Protein AF-A0A7S9QCM0-F1 (afdb_monomer)

Radius of gyration: 24.2 Å; Cα contacts (8 Å, |Δi|>4): 327; chains: 1; bounding box: 58×45×95 Å

Nearest PDB structures (foldseek):
  7p9i-assembly2_B  TM=3.674E-01  e=4.383E-01  Escherichia coli K-12
  6qdx-assembly4_D  TM=4.213E-01  e=5.949E-01  Escherichia coli
  4blw-assembly2_B  TM=3.576E-01  e=7.597E-01  Escherichia coli K-12
  3bf4-assembly1_B  TM=3.329E-01  e=3.098E+00  Cupriavidus pinatubonensis JMP134
  2n76-assembly1_A  TM=2.958E-01  e=9.308E+00  synthetic construct

Sequence (178 aa):
MRILNGLLLSLGLLAGCDAFPPLALAPREGAVSLAGTSVLLPPENSALAFAEPMQHLLERNLRLRSVEATGSGEHAAMIALCANLPGAPDIVILTRSPALEEINRCERAGQAISADLIAFYAGGLRGAPAFSQLWIAFDPQALAANPAADRAVQALRYDFGTLIEGTEYQPYFTARRG

Foldseek 3Di:
DDDDDDDDDDDDDDDDDPPPPPPPPDAPALEFEEEAFQWFDAFADDPDGDTHTLQVVLCVPLVGPHYHYDYDHLLVLLVLQLQPDVPRGQKYKFQDPDDPVSLVSSVVSVFWKWKKWLFWDCDDTDRHDHGTTIMMIHGPVVCVSHVNSVVSVVCSRPVVSVRDPPGDIDGDDISDDD

pLDDT: mean 72.3, std 17.88, range [35.97, 93.44]

Structure (mmCIF, N/CA/C/O backbone):
data_AF-A0A7S9QCM0-F1
#
_entry.id   AF-A0A7S9QCM0-F1
#
loop_
_atom_site.group_PDB
_atom_site.id
_atom_site.type_symbol
_atom_site.label_atom_id
_atom_site.label_alt_id
_atom_site.label_comp_id
_atom_site.label_asym_id
_atom_site.label_entity_id
_atom_site.label_seq_id
_atom_site.pdbx_PDB_ins_code
_atom_site.Cartn_x
_atom_site.Cartn_y
_atom_site.Cartn_z
_atom_site.occupancy
_atom_site.B_iso_or_equiv
_atom_site.auth_seq_id
_atom_site.auth_comp_id
_atom_site.auth_asym_id
_atom_site.auth_atom_id
_atom_site.pdbx_PDB_model_num
ATOM 1 N N . MET A 1 1 ? -42.592 26.418 69.779 1.00 38.84 1 MET A N 1
ATOM 2 C CA . MET A 1 1 ? -41.792 27.608 69.414 1.00 38.84 1 MET A CA 1
ATOM 3 C C . MET A 1 1 ? -40.689 27.154 68.471 1.00 38.84 1 MET A C 1
ATOM 5 O O . MET A 1 1 ? -39.952 26.247 68.828 1.00 38.84 1 MET A O 1
ATOM 9 N N . ARG A 1 2 ? -40.673 27.668 67.235 1.00 35.97 2 ARG A N 1
ATOM 10 C CA . ARG A 1 2 ? -39.741 27.274 66.166 1.00 35.97 2 ARG A CA 1
ATOM 11 C C . ARG A 1 2 ? -38.492 28.158 66.237 1.00 35.97 2 ARG A C 1
ATOM 13 O O . ARG A 1 2 ? -38.630 29.376 66.271 1.00 35.97 2 ARG A O 1
ATOM 20 N N . ILE A 1 3 ? -37.314 27.542 66.278 1.00 48.62 3 ILE A N 1
ATOM 21 C CA . ILE A 1 3 ? -36.012 28.218 66.245 1.00 48.62 3 ILE A CA 1
ATOM 22 C C . ILE A 1 3 ? -35.678 28.549 64.783 1.00 48.62 3 ILE A C 1
ATOM 24 O O . ILE A 1 3 ? -35.684 27.667 63.927 1.00 48.62 3 ILE A O 1
ATOM 28 N N . LEU A 1 4 ? -35.423 29.833 64.520 1.00 41.69 4 LEU A N 1
ATOM 29 C CA . LEU A 1 4 ? -34.764 30.350 63.321 1.00 41.69 4 LEU A CA 1
ATOM 30 C C . LEU A 1 4 ? -33.258 30.073 63.436 1.00 41.69 4 LEU A C 1
ATOM 32 O O . LEU A 1 4 ? -32.691 30.360 64.485 1.00 41.69 4 LEU A O 1
ATOM 36 N N . ASN A 1 5 ? -32.622 29.582 62.370 1.00 42.12 5 ASN A N 1
ATOM 37 C CA . ASN A 1 5 ? -31.240 29.910 61.994 1.00 42.12 5 ASN A CA 1
ATOM 38 C C . ASN A 1 5 ? -30.928 29.262 60.641 1.00 42.12 5 ASN A C 1
ATOM 40 O O . ASN A 1 5 ? -30.686 28.062 60.552 1.00 42.12 5 ASN A O 1
ATOM 44 N N . GLY A 1 6 ? -30.956 30.063 59.580 1.00 38.97 6 GLY A N 1
ATOM 45 C CA . GLY A 1 6 ? -30.512 29.670 58.249 1.00 38.97 6 GLY A CA 1
ATOM 46 C C . GLY A 1 6 ? -29.701 30.809 57.657 1.00 38.97 6 GLY A C 1
ATOM 47 O O . GLY A 1 6 ? -30.274 31.774 57.159 1.00 38.97 6 GLY A O 1
ATOM 48 N N . LEU A 1 7 ? -28.376 30.711 57.755 1.00 44.59 7 LEU A N 1
ATOM 49 C CA . LEU A 1 7 ? -27.440 31.614 57.100 1.00 44.59 7 LEU A CA 1
ATOM 50 C C . LEU A 1 7 ? -26.208 30.823 56.620 1.00 44.59 7 LEU A C 1
ATOM 52 O O . LEU A 1 7 ? -25.617 30.077 57.395 1.00 44.59 7 LEU A O 1
ATOM 56 N N . LEU A 1 8 ? -25.836 31.102 55.365 1.00 48.00 8 LEU A N 1
ATOM 57 C CA . LEU A 1 8 ? -24.535 30.936 54.690 1.00 48.00 8 LEU A CA 1
ATOM 58 C C . LEU A 1 8 ? -24.157 29.592 54.024 1.00 48.00 8 LEU A C 1
ATOM 60 O O . LEU A 1 8 ? -23.680 28.655 54.648 1.00 48.00 8 LEU A O 1
ATOM 64 N N . LEU A 1 9 ? -24.263 29.643 52.687 1.00 49.22 9 LEU A N 1
ATOM 65 C CA . LEU A 1 9 ? -23.205 29.444 51.678 1.00 49.22 9 LEU A CA 1
ATOM 66 C C . LEU A 1 9 ? -22.366 28.151 51.670 1.00 49.22 9 LEU A C 1
ATOM 68 O O . LEU A 1 9 ? -21.484 27.953 52.499 1.00 49.22 9 LEU A O 1
ATOM 72 N N . SER A 1 10 ? -22.430 27.441 50.537 1.00 52.50 10 SER A N 1
ATOM 73 C CA . SER A 1 10 ? -21.235 27.172 49.711 1.00 52.50 10 SER A CA 1
ATOM 74 C C . SER A 1 10 ? -21.624 26.857 48.259 1.00 52.50 10 SER A C 1
ATOM 76 O O . SER A 1 10 ? -22.448 25.984 48.001 1.00 52.50 10 SER A O 1
ATOM 78 N N . LEU A 1 11 ? -21.012 27.583 47.316 1.00 49.75 11 LEU A N 1
ATOM 79 C CA . LEU A 1 11 ? -20.885 27.205 45.907 1.00 49.75 11 LEU A CA 1
ATOM 80 C C . LEU A 1 11 ? -20.081 25.901 45.789 1.00 49.75 11 LEU A C 1
ATOM 82 O O . LEU A 1 11 ? -19.052 25.757 46.445 1.00 49.75 11 LEU A O 1
ATOM 86 N N . GLY A 1 12 ? -20.479 25.032 44.863 1.00 42.84 12 GLY A N 1
ATOM 87 C CA . GLY A 1 12 ? -19.673 23.904 44.405 1.00 42.84 12 GLY A CA 1
ATOM 88 C C . GLY A 1 12 ? -20.092 23.477 43.003 1.00 42.84 12 GLY A C 1
ATOM 89 O O . GLY A 1 12 ? -21.033 22.707 42.845 1.00 42.84 12 GLY A O 1
ATOM 90 N N . LEU A 1 13 ? -19.402 24.012 41.992 1.00 47.62 13 LEU A N 1
ATOM 91 C CA . LEU A 1 13 ? -19.375 23.478 40.631 1.00 47.62 13 LEU A CA 1
ATOM 92 C C . LEU A 1 13 ? -18.944 22.009 40.673 1.00 47.62 13 LEU A C 1
ATOM 94 O O . LEU A 1 13 ? -17.855 21.744 41.169 1.00 47.62 13 LEU A O 1
ATOM 98 N N . LEU A 1 14 ? -19.685 21.108 40.030 1.00 49.00 14 LEU A N 1
ATOM 99 C CA . LEU A 1 14 ? -19.073 19.986 39.320 1.00 49.00 14 LEU A CA 1
ATOM 100 C C . LEU A 1 14 ? -19.852 19.707 38.036 1.00 49.00 14 LEU A C 1
ATOM 102 O O . LEU A 1 14 ? -21.021 19.330 38.048 1.00 49.00 14 LEU A O 1
ATOM 106 N N . ALA A 1 15 ? -19.141 19.951 36.939 1.00 46.88 15 ALA A N 1
ATOM 107 C CA . ALA A 1 15 ? -19.433 19.557 35.578 1.00 46.88 15 ALA A CA 1
ATOM 108 C 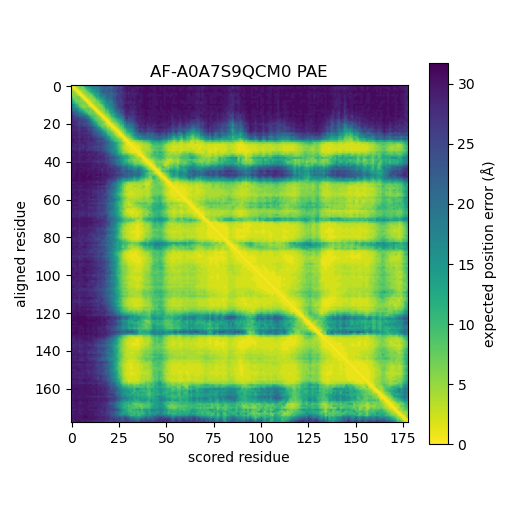C . ALA A 1 15 ? -20.028 18.142 35.505 1.00 46.88 15 ALA A C 1
ATOM 110 O O . ALA A 1 15 ? -19.347 17.150 35.764 1.00 46.88 15 ALA A O 1
ATOM 111 N N . GLY A 1 16 ? -21.300 18.057 35.119 1.00 37.69 16 GLY A N 1
ATOM 112 C CA . GLY A 1 16 ? -21.847 16.830 34.562 1.00 37.69 16 GLY A CA 1
ATOM 113 C C . GLY A 1 16 ? -21.236 16.653 33.180 1.00 37.69 16 GLY A C 1
ATOM 114 O O . GLY A 1 16 ? -21.367 17.540 32.342 1.00 37.69 16 GLY A O 1
ATOM 115 N N . CYS A 1 17 ? -20.505 15.557 32.995 1.00 41.09 17 CYS A N 1
ATOM 116 C CA . CYS A 1 17 ? -19.852 15.184 31.750 1.00 41.09 17 CYS A CA 1
ATOM 117 C C . CYS A 1 17 ? -20.827 15.306 30.577 1.00 41.09 17 CYS A C 1
ATOM 119 O O . CYS A 1 17 ? -21.797 14.550 30.508 1.00 41.09 17 CYS A O 1
ATOM 121 N N . ASP A 1 18 ? -20.525 16.198 29.634 1.00 37.06 18 ASP A N 1
ATOM 122 C CA . ASP A 1 18 ? -20.956 16.011 28.258 1.00 37.06 18 ASP A CA 1
ATOM 123 C C . ASP A 1 18 ? -20.406 14.654 27.821 1.00 37.06 18 ASP A C 1
ATOM 125 O O . ASP A 1 18 ? -19.209 14.482 27.574 1.00 37.06 18 ASP A O 1
ATOM 129 N N . ALA A 1 19 ? -21.287 13.657 27.800 1.00 41.53 19 ALA A N 1
ATOM 130 C CA . ALA A 1 19 ? -21.064 12.419 27.089 1.00 41.53 19 ALA A CA 1
ATOM 131 C C . ALA A 1 19 ? -20.976 12.786 25.607 1.00 41.53 19 ALA A C 1
ATOM 133 O O . ALA A 1 19 ? -21.966 12.737 24.881 1.00 41.53 19 ALA A O 1
ATOM 134 N N . PHE A 1 20 ? -19.788 13.211 25.173 1.00 42.03 20 PHE A N 1
ATOM 135 C CA . PHE A 1 20 ? -19.440 13.236 23.766 1.00 42.03 20 PHE A CA 1
ATOM 136 C C . PHE A 1 20 ? -19.674 11.812 23.254 1.00 42.03 20 PHE A C 1
ATOM 138 O O . PHE A 1 20 ? -18.994 10.890 23.721 1.00 42.03 20 PHE A O 1
ATOM 145 N N . PRO A 1 21 ? -20.639 11.583 22.346 1.00 43.50 21 PRO A N 1
ATOM 146 C CA . PRO A 1 21 ? -20.693 10.303 21.672 1.00 43.50 21 PRO A CA 1
ATOM 147 C C . PRO A 1 21 ? -19.343 10.121 20.968 1.00 43.50 21 PRO A C 1
ATOM 149 O O . PRO A 1 21 ? -18.791 11.106 20.456 1.00 43.50 21 PRO A O 1
ATOM 152 N N . PRO A 1 22 ? -18.775 8.903 20.932 1.00 40.41 22 PRO A N 1
ATOM 153 C CA . PRO A 1 22 ? -17.664 8.663 20.033 1.00 40.41 22 PRO A CA 1
ATOM 154 C C . PRO A 1 22 ? -18.142 9.090 18.646 1.00 40.41 22 PRO A C 1
ATOM 156 O O . PRO A 1 22 ? -19.212 8.667 18.201 1.00 40.41 22 PRO A O 1
ATOM 159 N N . LEU A 1 23 ? -17.389 9.982 18.002 1.00 38.19 23 LEU A N 1
ATOM 160 C CA . LEU A 1 23 ? -17.522 10.261 16.579 1.00 38.19 23 LEU A CA 1
ATOM 161 C C . LEU A 1 23 ? -17.295 8.929 15.863 1.00 38.19 23 LEU A C 1
ATOM 163 O O . LEU A 1 23 ? -16.171 8.578 15.515 1.00 38.19 23 LEU A O 1
ATOM 167 N N . ALA A 1 24 ? -18.362 8.149 15.707 1.00 39.84 24 ALA A N 1
ATOM 168 C CA . ALA A 1 24 ? -18.401 7.043 14.783 1.00 39.84 24 ALA A CA 1
ATOM 169 C C . ALA A 1 24 ? -18.222 7.693 13.415 1.00 39.84 24 ALA A C 1
ATOM 171 O O . ALA A 1 24 ? -19.129 8.355 12.908 1.00 39.84 24 ALA A O 1
ATOM 172 N N . LEU A 1 25 ? -16.997 7.607 12.894 1.00 51.72 25 LEU A N 1
ATOM 173 C CA . LEU A 1 25 ? -16.661 8.010 11.539 1.00 51.72 25 LEU A CA 1
ATOM 174 C C . LEU A 1 25 ? -17.725 7.410 10.625 1.00 51.72 25 LEU A C 1
ATOM 176 O O . LEU A 1 25 ? -17.856 6.189 10.541 1.00 51.72 25 LEU A O 1
ATOM 180 N N . ALA A 1 26 ? -18.523 8.277 10.000 1.00 45.41 26 ALA A N 1
ATOM 181 C CA . ALA A 1 26 ? -19.456 7.836 8.982 1.00 45.41 26 ALA A CA 1
ATOM 182 C C . ALA A 1 26 ? -18.650 7.038 7.946 1.00 45.41 26 ALA A C 1
ATOM 184 O O . ALA A 1 26 ? -17.570 7.502 7.553 1.00 45.41 26 ALA A O 1
ATOM 185 N N . PRO A 1 27 ? -19.117 5.847 7.535 1.00 51.03 27 PRO A N 1
ATOM 186 C CA . PRO A 1 27 ? -18.419 5.062 6.533 1.00 51.03 27 PRO A CA 1
ATOM 187 C C . PRO A 1 27 ? -18.141 5.951 5.319 1.00 51.03 27 PRO A C 1
ATOM 189 O O . PRO A 1 27 ? -19.040 6.613 4.792 1.00 51.03 27 PRO A O 1
ATOM 192 N N . ARG A 1 28 ? -16.868 6.022 4.912 1.00 60.62 28 ARG A N 1
ATOM 193 C CA . ARG A 1 28 ? -16.413 6.737 3.713 1.00 60.62 28 ARG A CA 1
ATOM 194 C C . ARG A 1 28 ? -16.882 5.960 2.483 1.00 60.62 28 ARG A C 1
ATOM 196 O O . ARG A 1 28 ? -16.098 5.318 1.795 1.00 60.62 28 ARG A O 1
ATOM 203 N N . GLU A 1 29 ? -18.190 5.953 2.240 1.00 64.56 29 GLU A N 1
ATOM 204 C CA . GLU A 1 29 ? -18.782 5.134 1.190 1.00 64.56 29 GLU A CA 1
ATOM 205 C C . GLU A 1 29 ? -18.216 5.519 -0.180 1.00 64.56 29 GLU A C 1
ATOM 207 O O . GLU A 1 29 ? -18.394 6.636 -0.674 1.00 64.56 29 GLU A O 1
ATOM 212 N N . GLY A 1 30 ? -17.512 4.563 -0.789 1.00 72.56 30 GLY A N 1
ATOM 213 C CA . GLY A 1 30 ? -16.958 4.699 -2.130 1.00 72.56 30 GLY A CA 1
ATOM 214 C C . GLY A 1 30 ? -15.691 5.549 -2.231 1.00 72.56 30 GLY A C 1
ATOM 215 O O . GLY A 1 30 ? -15.284 5.820 -3.357 1.00 72.56 30 GLY A O 1
ATOM 216 N N . ALA A 1 31 ? -15.074 5.963 -1.121 1.00 86.38 31 ALA A N 1
ATOM 217 C CA . ALA A 1 31 ? -13.824 6.719 -1.136 1.00 86.38 31 ALA A CA 1
ATOM 218 C C . ALA A 1 31 ? -12.651 5.882 -0.609 1.00 86.38 31 ALA A C 1
ATOM 220 O O . ALA A 1 31 ? -12.788 5.153 0.375 1.00 86.38 31 ALA A O 1
ATOM 221 N N . VAL A 1 32 ? -11.497 6.013 -1.263 1.00 89.88 32 VAL A N 1
ATOM 222 C CA . VAL A 1 32 ? -10.244 5.359 -0.864 1.00 89.88 32 VAL A CA 1
ATOM 223 C C . VAL A 1 32 ? -9.154 6.411 -0.774 1.00 89.88 32 VAL A C 1
ATOM 225 O O . VAL A 1 32 ? -8.988 7.213 -1.686 1.00 89.88 32 VAL A O 1
ATOM 228 N N . SER A 1 33 ? -8.405 6.415 0.316 1.00 91.56 33 SER A N 1
ATOM 229 C CA . SER A 1 33 ? -7.242 7.273 0.500 1.00 91.56 33 SER A CA 1
ATOM 230 C C . SER A 1 33 ? -5.953 6.471 0.337 1.00 91.56 33 SER A C 1
ATOM 232 O O . SER A 1 33 ? -5.776 5.404 0.923 1.0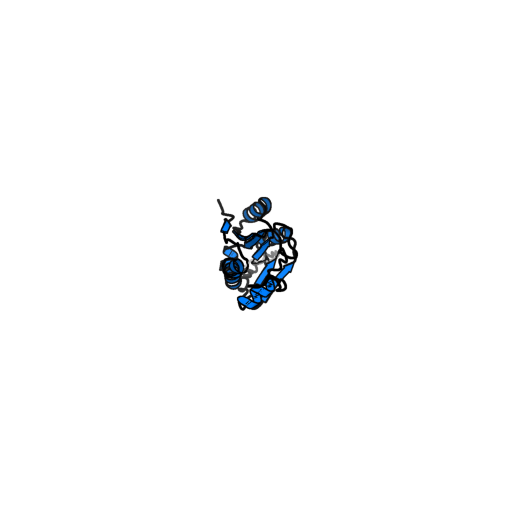0 91.56 33 SER A O 1
ATOM 234 N N . LEU A 1 34 ? -5.056 6.993 -0.492 1.00 90.56 34 LEU A N 1
ATOM 235 C CA . LEU A 1 34 ? -3.746 6.437 -0.790 1.00 90.56 34 LEU A CA 1
ATOM 236 C C . LEU A 1 34 ? -2.666 7.377 -0.264 1.00 90.56 34 LEU A C 1
ATOM 238 O O . LEU A 1 34 ? -2.783 8.600 -0.368 1.00 90.56 34 LEU A O 1
ATOM 242 N N . ALA A 1 35 ? -1.576 6.816 0.239 1.00 91.69 35 ALA A N 1
ATOM 243 C CA . ALA A 1 35 ? -0.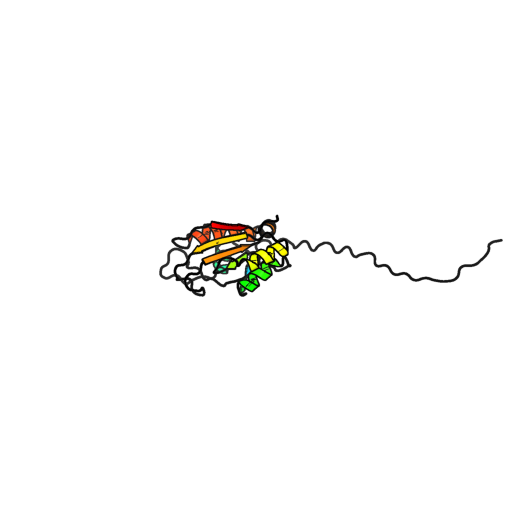378 7.576 0.574 1.00 91.69 35 ALA A CA 1
ATOM 244 C C . ALA A 1 35 ? 0.892 6.837 0.149 1.00 91.69 35 ALA A C 1
ATOM 246 O O . ALA A 1 35 ? 0.860 5.652 -0.182 1.00 91.69 35 ALA A O 1
ATOM 247 N N . GLY A 1 36 ? 2.023 7.537 0.195 1.00 87.94 36 GLY A N 1
ATOM 248 C CA . GLY A 1 36 ? 3.324 6.977 -0.142 1.00 87.94 36 GLY A CA 1
ATOM 249 C C . GLY A 1 36 ? 3.764 7.370 -1.544 1.00 87.94 36 GLY A C 1
ATOM 250 O O . GLY A 1 36 ? 3.603 8.515 -1.975 1.00 87.94 36 GLY A O 1
ATOM 251 N N . THR A 1 37 ? 4.365 6.417 -2.247 1.00 81.81 37 THR A N 1
ATOM 252 C CA . THR A 1 37 ? 4.977 6.685 -3.549 1.00 81.81 37 THR A CA 1
ATOM 253 C C . THR A 1 37 ? 3.940 6.902 -4.658 1.00 81.81 37 THR A C 1
ATOM 255 O O . THR A 1 37 ? 2.935 6.195 -4.754 1.00 81.81 37 THR A O 1
ATOM 258 N N . SER A 1 38 ? 4.214 7.855 -5.552 1.00 72.88 38 SER A N 1
ATOM 259 C CA . SER A 1 38 ? 3.432 8.079 -6.774 1.00 72.88 38 SER A CA 1
ATOM 260 C C . SER A 1 38 ? 3.956 7.192 -7.904 1.00 72.88 38 SER A C 1
ATOM 262 O O . SER A 1 38 ? 4.565 7.677 -8.858 1.00 72.88 38 SER A O 1
ATOM 264 N N . VAL A 1 39 ? 3.762 5.877 -7.783 1.00 66.25 39 VAL A N 1
ATOM 265 C CA . VAL A 1 39 ? 4.169 4.925 -8.828 1.00 66.25 39 VAL A CA 1
ATOM 266 C C . VAL A 1 39 ? 3.232 5.034 -10.031 1.00 66.25 39 VAL A C 1
ATOM 268 O O . VAL A 1 39 ? 2.006 4.981 -9.895 1.00 66.25 39 VAL A O 1
ATOM 271 N N . LEU A 1 40 ? 3.831 5.182 -11.214 1.00 67.50 40 LEU A N 1
ATOM 272 C CA . LEU A 1 40 ? 3.137 5.120 -12.495 1.00 67.50 40 LEU A CA 1
ATOM 273 C C . LEU A 1 40 ? 3.232 3.696 -13.044 1.00 67.50 40 LEU A C 1
ATOM 275 O O . LEU A 1 40 ? 4.340 3.201 -13.252 1.00 67.50 40 LEU A O 1
ATOM 279 N N . LEU A 1 41 ? 2.094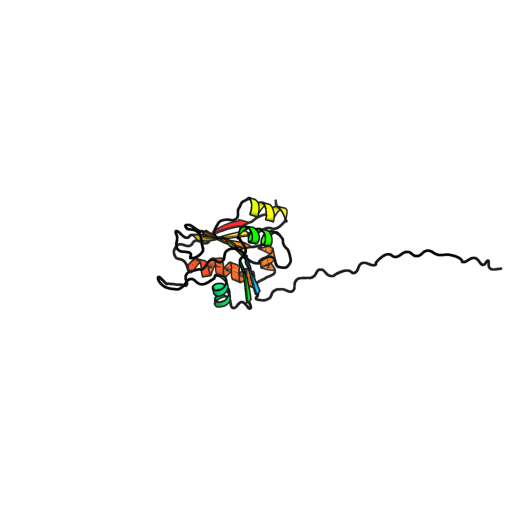 3.058 -13.306 1.00 67.94 41 LEU A N 1
ATOM 280 C CA . LEU A 1 41 ? 2.044 1.717 -13.881 1.00 67.94 41 LEU A CA 1
ATOM 281 C C . LEU A 1 41 ? 1.827 1.765 -15.397 1.00 67.94 41 LEU A C 1
ATOM 283 O O . LEU A 1 41 ? 1.074 2.619 -15.877 1.00 67.94 41 LEU A O 1
ATOM 287 N N . PRO A 1 42 ? 2.457 0.864 -16.169 1.00 59.91 42 PRO A N 1
ATOM 288 C CA . PRO A 1 42 ? 2.124 0.703 -17.576 1.00 59.91 42 PRO A CA 1
ATOM 289 C C . PRO A 1 42 ? 0.688 0.154 -17.719 1.00 59.91 42 PRO A C 1
ATOM 291 O O . PRO A 1 42 ? 0.315 -0.764 -16.988 1.00 59.91 42 PRO A O 1
ATOM 294 N N . PRO A 1 43 ? -0.132 0.694 -18.637 1.00 60.16 43 PRO A N 1
ATOM 295 C CA . PRO A 1 43 ? -1.410 0.084 -19.015 1.00 60.16 43 PRO A CA 1
ATOM 296 C C . PRO A 1 43 ? -1.222 -1.298 -19.661 1.00 60.16 43 PRO A C 1
ATOM 298 O O . PRO A 1 43 ? -0.146 -1.583 -20.192 1.00 60.16 43 PRO A O 1
ATOM 301 N N . GLU A 1 44 ? -2.284 -2.119 -19.687 1.00 53.56 44 GLU A N 1
ATOM 302 C CA . GLU A 1 44 ? -2.281 -3.437 -20.351 1.00 53.56 44 GLU A CA 1
ATOM 303 C C . GLU A 1 44 ? -1.685 -3.385 -21.761 1.00 53.56 44 GLU A C 1
ATOM 305 O O . GLU A 1 44 ? -2.017 -2.508 -22.563 1.00 53.56 44 GLU A O 1
ATOM 310 N N . ASN A 1 45 ? -0.867 -4.394 -22.083 1.00 47.53 45 ASN A N 1
ATOM 311 C CA . ASN A 1 45 ? -0.429 -4.722 -23.441 1.00 47.53 45 ASN A CA 1
ATOM 312 C C . ASN A 1 45 ? 0.230 -3.578 -24.214 1.00 47.53 45 ASN A C 1
ATOM 314 O O . ASN A 1 45 ? -0.101 -3.348 -25.382 1.00 47.53 45 ASN A O 1
ATOM 318 N N . SER A 1 46 ? 1.189 -2.863 -23.623 1.00 45.03 46 SER A N 1
ATOM 319 C CA . SER A 1 46 ? 1.851 -1.828 -24.404 1.00 45.03 46 SER A CA 1
ATOM 320 C C . SER A 1 46 ? 3.342 -1.659 -24.180 1.00 45.03 46 SER A C 1
ATOM 322 O O . SER A 1 46 ? 3.804 -1.201 -23.142 1.00 45.03 46 SER A O 1
ATOM 324 N N . ALA A 1 47 ? 4.080 -1.880 -25.267 1.00 44.91 47 ALA A N 1
ATOM 325 C CA . ALA A 1 47 ? 5.440 -1.393 -25.447 1.00 44.91 47 ALA A CA 1
ATOM 326 C C . ALA A 1 47 ? 5.514 0.147 -25.587 1.00 44.91 47 ALA A C 1
ATOM 328 O O . ALA A 1 47 ? 6.612 0.686 -25.699 1.00 44.91 47 ALA A O 1
ATOM 329 N N . LEU A 1 48 ? 4.371 0.855 -25.635 1.00 42.19 48 LEU A N 1
ATOM 330 C CA . LEU A 1 48 ? 4.283 2.284 -25.968 1.00 42.19 48 LEU A CA 1
ATOM 331 C C . LEU A 1 48 ? 3.215 3.078 -25.175 1.00 42.19 48 LEU A C 1
ATOM 333 O O . LEU A 1 48 ? 3.049 4.269 -25.438 1.00 42.19 48 LEU A O 1
ATOM 337 N N . ALA A 1 49 ? 2.477 2.482 -24.231 1.00 50.53 49 ALA A N 1
ATOM 338 C CA . ALA A 1 49 ? 1.432 3.195 -23.500 1.00 50.53 49 ALA A CA 1
ATOM 339 C C . ALA A 1 49 ? 2.047 4.001 -22.361 1.00 50.53 49 ALA A C 1
ATOM 341 O O . ALA A 1 49 ? 2.898 3.534 -21.604 1.00 50.53 49 ALA A O 1
ATOM 342 N N . PHE A 1 50 ? 1.623 5.255 -22.272 1.00 57.12 50 PHE A N 1
ATOM 343 C CA . PHE A 1 50 ? 2.073 6.174 -21.243 1.00 57.12 50 PHE A CA 1
ATOM 344 C C . PHE A 1 50 ? 1.697 5.634 -19.859 1.00 57.12 50 PHE A C 1
ATOM 346 O O . PHE A 1 50 ? 0.570 5.198 -19.648 1.00 57.12 50 PHE A O 1
ATOM 353 N N . ALA A 1 51 ? 2.649 5.668 -18.927 1.00 69.06 51 ALA A N 1
ATOM 354 C CA . ALA A 1 51 ? 2.435 5.191 -17.569 1.00 69.06 51 ALA A CA 1
ATOM 355 C C . ALA A 1 51 ? 1.357 6.034 -16.860 1.00 69.06 51 ALA A C 1
ATOM 357 O O . ALA A 1 51 ? 1.417 7.267 -16.881 1.00 69.06 51 ALA A O 1
ATOM 358 N N . GLU A 1 52 ? 0.386 5.371 -16.237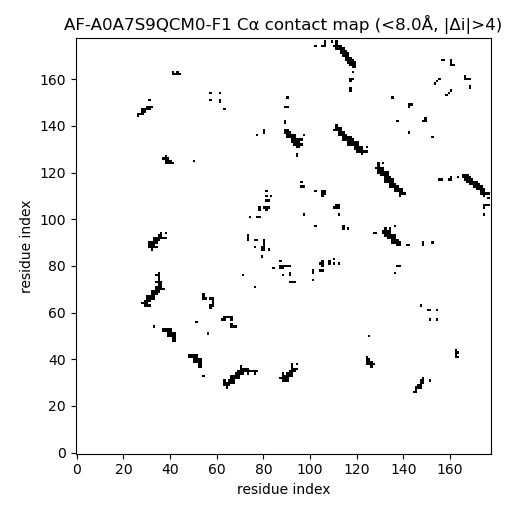 1.00 72.81 52 GLU A N 1
ATOM 359 C CA . GLU A 1 52 ? -0.732 6.003 -15.536 1.00 72.81 52 GLU A CA 1
ATOM 360 C C . GLU A 1 52 ? -0.518 5.962 -14.014 1.00 72.81 52 GLU A C 1
ATOM 362 O O . GLU A 1 52 ? -0.042 4.954 -13.486 1.00 72.81 52 GLU A O 1
ATOM 367 N N . PRO A 1 53 ? -0.877 7.026 -13.270 1.00 76.88 53 PRO A N 1
ATOM 368 C CA . PRO A 1 53 ? -0.860 6.987 -11.812 1.00 76.88 53 PRO A CA 1
ATOM 369 C C . PRO A 1 53 ? -1.797 5.911 -11.265 1.00 76.88 53 PRO A C 1
ATOM 371 O O . PRO A 1 53 ? -2.938 5.792 -11.717 1.00 76.88 53 PRO A O 1
ATOM 374 N N . MET A 1 54 ? -1.356 5.201 -10.223 1.00 78.88 54 MET A N 1
ATOM 375 C CA . MET A 1 54 ? -2.162 4.179 -9.541 1.00 78.88 54 MET A CA 1
ATOM 376 C C . MET A 1 54 ? -3.565 4.672 -9.151 1.00 78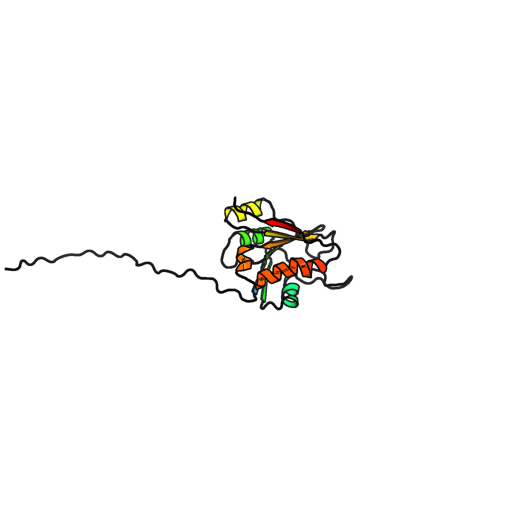.88 54 MET A C 1
ATOM 378 O O . MET A 1 54 ? -4.547 3.945 -9.287 1.00 78.88 54 MET A O 1
ATOM 382 N N . GLN A 1 55 ? -3.670 5.925 -8.702 1.00 81.25 55 GLN A N 1
ATOM 383 C CA . GLN A 1 55 ? -4.946 6.559 -8.371 1.00 81.25 55 GLN A CA 1
ATOM 384 C C . GLN A 1 55 ? -5.951 6.461 -9.529 1.00 81.25 55 GLN A C 1
ATOM 386 O O . GLN A 1 55 ? -7.073 6.001 -9.333 1.00 81.25 55 GLN A O 1
ATOM 391 N N . HIS A 1 56 ? -5.539 6.851 -10.738 1.00 82.00 56 HIS A N 1
ATOM 392 C CA . HIS A 1 56 ? -6.417 6.859 -11.907 1.00 82.00 56 HIS A CA 1
ATOM 393 C C . HIS A 1 56 ? -6.828 5.441 -12.314 1.00 82.00 56 HIS A C 1
ATOM 395 O O . HIS A 1 56 ? -7.966 5.223 -12.736 1.00 82.00 56 HIS A O 1
ATOM 401 N N . LEU A 1 57 ? -5.929 4.463 -12.152 1.00 78.81 57 LEU A N 1
ATOM 402 C CA . LEU A 1 57 ? -6.248 3.056 -12.393 1.00 78.81 57 LEU A CA 1
ATOM 403 C C . LEU A 1 57 ? -7.345 2.564 -11.447 1.00 78.81 57 LEU A C 1
ATOM 405 O O . LEU A 1 57 ? -8.299 1.927 -11.898 1.00 78.81 57 LEU A O 1
ATOM 409 N N . LEU A 1 58 ? -7.252 2.897 -10.160 1.00 82.75 58 LEU A N 1
ATOM 410 C CA . LEU A 1 58 ? -8.259 2.529 -9.165 1.00 82.75 58 LEU A CA 1
ATOM 411 C C . LEU A 1 58 ? -9.604 3.217 -9.429 1.00 82.75 58 LEU A C 1
ATOM 413 O O . LEU A 1 58 ? -10.638 2.551 -9.426 1.00 82.75 58 LEU A O 1
ATOM 417 N N . GLU A 1 59 ? -9.603 4.520 -9.718 1.00 83.38 59 GLU A N 1
ATOM 418 C CA . GLU A 1 59 ? -10.822 5.279 -10.037 1.00 83.38 59 GLU A CA 1
ATOM 419 C C . GLU A 1 59 ? -11.562 4.684 -11.241 1.00 83.38 59 GLU A C 1
ATOM 421 O O . GLU A 1 59 ? -12.766 4.420 -11.169 1.00 83.38 59 GLU A O 1
ATOM 426 N N . ARG A 1 60 ? -10.832 4.421 -12.333 1.00 79.56 60 ARG A N 1
ATOM 427 C CA . ARG A 1 60 ? -11.406 3.931 -13.591 1.00 79.56 60 ARG A CA 1
ATOM 428 C C . ARG A 1 60 ? -11.966 2.516 -13.472 1.00 79.56 60 ARG A C 1
ATOM 430 O O . ARG A 1 60 ? -13.064 2.260 -13.962 1.00 79.56 60 ARG A O 1
ATOM 437 N N . ASN A 1 61 ? -11.225 1.599 -12.850 1.00 77.38 61 ASN A N 1
ATOM 438 C CA . ASN A 1 61 ? -11.584 0.178 -12.858 1.00 77.38 61 ASN A CA 1
ATOM 439 C C . ASN A 1 61 ? -12.585 -0.196 -11.761 1.00 77.38 61 ASN A C 1
ATOM 441 O O . ASN A 1 61 ? -13.400 -1.095 -11.955 1.00 77.38 61 ASN A O 1
ATOM 445 N N . LEU A 1 62 ? -12.580 0.514 -10.629 1.00 81.50 62 LEU A N 1
ATOM 446 C CA . LEU A 1 62 ? -13.366 0.119 -9.455 1.00 81.50 62 LEU A CA 1
ATOM 447 C C . LEU A 1 62 ? -14.615 0.964 -9.219 1.00 81.50 62 LEU A C 1
ATOM 449 O O . LEU A 1 62 ? -15.322 0.739 -8.232 1.00 81.50 62 LEU A O 1
ATOM 453 N N . ARG A 1 63 ? -14.907 1.916 -10.120 1.00 79.06 63 ARG A N 1
ATOM 454 C CA . ARG A 1 63 ? -16.047 2.847 -10.018 1.00 79.06 63 ARG A CA 1
ATOM 455 C C . ARG A 1 63 ? -16.124 3.505 -8.636 1.00 79.06 63 ARG A C 1
ATOM 457 O O . ARG A 1 63 ? -17.200 3.638 -8.052 1.00 79.06 63 ARG A O 1
ATOM 464 N N . LEU A 1 64 ? -14.963 3.857 -8.089 1.00 82.12 64 LEU A N 1
ATOM 465 C CA . LEU A 1 64 ? -14.865 4.553 -6.813 1.00 82.12 64 LEU A CA 1
ATOM 466 C C . LEU A 1 64 ? -15.400 5.976 -6.983 1.00 82.12 64 LEU A C 1
ATOM 468 O O . LEU A 1 64 ? -15.251 6.584 -8.040 1.00 82.12 64 LEU A O 1
ATOM 472 N N . ARG A 1 65 ? -16.033 6.510 -5.937 1.00 83.25 65 ARG A N 1
ATOM 473 C CA . ARG A 1 65 ? -16.527 7.892 -5.924 1.00 83.25 65 ARG A CA 1
ATOM 474 C C . ARG A 1 65 ? -15.366 8.882 -5.961 1.00 83.25 65 ARG A C 1
ATOM 476 O O . ARG A 1 65 ? -15.470 9.922 -6.602 1.00 83.25 65 ARG A O 1
ATOM 483 N N . SER A 1 66 ? -14.296 8.567 -5.238 1.00 84.44 66 SER A N 1
ATOM 484 C CA . SER A 1 66 ? -13.071 9.359 -5.191 1.00 84.44 66 SER A CA 1
ATOM 485 C C . SER A 1 66 ? -11.901 8.505 -4.719 1.00 84.44 66 SER A C 1
ATOM 487 O O . SER A 1 66 ? -12.062 7.692 -3.802 1.00 84.44 66 SER A O 1
ATOM 489 N N . VAL A 1 67 ? -10.719 8.724 -5.291 1.00 85.38 67 VAL A N 1
ATOM 490 C CA . VAL A 1 67 ? -9.466 8.222 -4.729 1.00 85.38 67 VAL A CA 1
ATOM 491 C C . VAL A 1 67 ? -8.595 9.417 -4.369 1.00 85.38 67 VAL A C 1
ATOM 493 O O . VAL A 1 67 ? -8.216 10.204 -5.225 1.00 85.38 67 VAL A O 1
ATOM 496 N N . GLU A 1 68 ? -8.302 9.595 -3.088 1.00 87.88 68 GLU A N 1
ATOM 497 C CA . GLU A 1 68 ? -7.474 10.701 -2.608 1.00 87.88 68 GLU A CA 1
ATOM 498 C C . GLU A 1 68 ? -6.034 10.217 -2.470 1.00 87.88 68 GLU A C 1
ATOM 500 O O . GLU A 1 68 ? -5.736 9.442 -1.568 1.00 87.88 68 GLU A O 1
ATOM 505 N N . ALA A 1 69 ? -5.128 10.657 -3.343 1.00 83.44 69 ALA A N 1
ATOM 506 C CA . ALA A 1 69 ? -3.714 10.310 -3.238 1.00 83.44 69 ALA A CA 1
ATOM 507 C C . ALA A 1 69 ? -2.911 11.447 -2.599 1.00 83.44 69 ALA A C 1
ATOM 509 O O . ALA A 1 69 ? -2.830 12.555 -3.131 1.00 83.44 69 ALA A O 1
ATOM 510 N N . THR A 1 70 ? -2.268 11.160 -1.470 1.00 82.62 70 THR A N 1
ATOM 511 C CA . THR A 1 70 ? -1.331 12.081 -0.825 1.00 82.62 70 THR A CA 1
ATOM 512 C C . THR A 1 70 ? 0.094 11.660 -1.152 1.00 82.62 70 THR A C 1
ATOM 514 O O . THR A 1 70 ? 0.576 10.642 -0.655 1.00 82.62 70 THR A O 1
ATOM 517 N N . GLY A 1 71 ? 0.785 12.467 -1.960 1.00 71.44 71 GLY A N 1
ATOM 518 C CA . GLY A 1 71 ? 2.214 12.305 -2.222 1.00 71.44 71 GLY A CA 1
ATOM 519 C C . GLY A 1 71 ? 3.024 12.611 -0.964 1.00 71.44 71 GLY A C 1
ATOM 520 O O . GLY A 1 71 ? 3.392 13.757 -0.715 1.00 71.44 71 GLY A O 1
ATOM 521 N N . SER A 1 72 ? 3.278 11.590 -0.157 1.00 72.94 72 SER A N 1
ATOM 522 C CA . SER A 1 72 ? 4.123 11.651 1.033 1.00 72.94 72 SER A CA 1
ATOM 523 C C . SER A 1 72 ? 5.251 10.637 0.879 1.00 72.94 72 SER A C 1
ATOM 525 O O . SER A 1 72 ? 5.079 9.594 0.258 1.00 72.94 72 SER A O 1
ATOM 527 N N . GLY A 1 73 ? 6.444 10.930 1.401 1.00 84.75 73 GLY A N 1
ATOM 528 C CA . GLY A 1 73 ? 7.516 9.931 1.388 1.00 84.75 73 GLY A CA 1
ATOM 529 C C . GLY A 1 73 ? 7.038 8.633 2.050 1.00 84.75 73 GLY A C 1
ATOM 530 O O . GLY A 1 73 ? 6.324 8.688 3.049 1.00 84.75 73 GLY A O 1
ATOM 531 N N . GLU A 1 74 ? 7.441 7.477 1.520 1.00 90.69 74 GLU A N 1
ATOM 532 C CA . GLU A 1 74 ? 6.985 6.150 1.974 1.00 90.69 74 GLU A CA 1
ATOM 533 C C . GLU A 1 74 ? 7.046 5.970 3.495 1.00 90.69 74 GLU A C 1
ATOM 535 O O . GLU A 1 74 ? 6.106 5.474 4.108 1.00 90.69 74 GLU A O 1
ATOM 540 N N . HIS A 1 75 ? 8.123 6.455 4.120 1.00 91.88 75 HIS A N 1
ATOM 541 C CA . HIS A 1 75 ? 8.272 6.410 5.572 1.00 91.88 75 HIS A CA 1
ATOM 542 C C . HIS A 1 75 ? 7.186 7.215 6.298 1.00 91.88 75 HIS A C 1
ATOM 544 O O . HIS A 1 75 ? 6.584 6.737 7.254 1.00 91.88 75 HIS A O 1
ATOM 550 N N . ALA A 1 76 ? 6.895 8.433 5.835 1.00 91.88 76 ALA A N 1
ATOM 551 C CA . ALA A 1 76 ? 5.857 9.274 6.424 1.00 91.88 76 ALA A CA 1
ATOM 552 C C . ALA A 1 76 ? 4.459 8.666 6.230 1.00 91.88 76 ALA A C 1
ATOM 554 O O . ALA A 1 76 ? 3.631 8.734 7.137 1.00 91.88 76 ALA A O 1
ATOM 555 N N . ALA A 1 77 ? 4.217 8.024 5.086 1.00 92.75 77 ALA A N 1
ATOM 556 C CA . ALA A 1 77 ? 2.978 7.303 4.822 1.00 92.75 77 ALA A CA 1
ATOM 557 C C . ALA A 1 77 ? 2.792 6.113 5.776 1.00 92.75 77 ALA A C 1
ATOM 559 O O . ALA A 1 77 ? 1.722 5.966 6.360 1.00 92.75 77 ALA A O 1
ATOM 560 N N . MET A 1 78 ? 3.847 5.325 6.015 1.00 93.31 78 MET A N 1
ATOM 561 C CA . MET A 1 78 ? 3.817 4.242 7.005 1.00 93.31 78 MET A CA 1
ATOM 562 C C . MET A 1 78 ? 3.557 4.761 8.421 1.00 93.31 78 MET A C 1
ATOM 564 O O . MET A 1 78 ? 2.781 4.163 9.160 1.00 93.31 78 MET A O 1
ATOM 568 N N . ILE A 1 79 ? 4.145 5.901 8.802 1.00 92.62 79 ILE A N 1
ATOM 569 C CA . ILE A 1 79 ? 3.848 6.544 10.092 1.00 92.62 79 ILE A CA 1
ATOM 570 C C . ILE A 1 79 ? 2.367 6.911 10.193 1.00 92.62 79 ILE A C 1
ATOM 572 O O . ILE A 1 79 ? 1.755 6.663 11.232 1.00 92.62 79 ILE A O 1
ATOM 576 N N . ALA A 1 80 ? 1.803 7.497 9.136 1.00 91.62 80 ALA A N 1
ATOM 577 C CA . ALA A 1 80 ? 0.400 7.889 9.103 1.00 91.62 80 ALA A CA 1
ATOM 578 C C . ALA A 1 80 ? -0.534 6.674 9.192 1.00 91.62 80 ALA A C 1
ATOM 580 O O . ALA A 1 80 ? -1.510 6.726 9.936 1.00 91.62 80 ALA A O 1
ATOM 581 N N . LEU A 1 81 ? -0.200 5.576 8.503 1.00 91.81 81 LEU A N 1
ATOM 582 C CA . LEU A 1 81 ? -0.921 4.306 8.605 1.00 91.81 81 LEU A CA 1
ATOM 583 C C . LEU A 1 81 ? -0.916 3.795 10.054 1.00 91.81 81 LEU A C 1
ATOM 585 O O . LEU A 1 81 ? -1.986 3.541 10.604 1.00 91.81 81 LEU A O 1
ATOM 589 N N . CYS A 1 82 ? 0.265 3.770 10.693 1.00 89.88 82 CYS A N 1
ATOM 590 C CA . CYS A 1 82 ? 0.452 3.313 12.077 1.00 89.88 82 CYS A CA 1
ATOM 591 C C . CYS A 1 82 ? -0.321 4.132 13.131 1.00 89.88 82 CYS A C 1
ATOM 593 O O . CYS A 1 82 ? -0.508 3.672 14.258 1.00 89.88 82 CYS A O 1
ATOM 595 N N . ALA A 1 83 ? -0.689 5.381 12.826 1.00 84.19 83 ALA A N 1
ATOM 596 C CA . ALA A 1 83 ? -1.189 6.326 13.823 1.00 84.19 83 ALA A CA 1
ATOM 597 C C . ALA A 1 83 ? -2.652 6.080 14.243 1.00 84.19 83 ALA A C 1
ATOM 599 O O . ALA A 1 83 ? -3.070 6.588 15.280 1.00 84.19 83 ALA A O 1
ATOM 600 N N . ASN A 1 84 ? -3.429 5.321 13.462 1.00 72.56 84 ASN A N 1
ATOM 601 C CA . ASN A 1 84 ? -4.872 5.096 13.653 1.00 72.56 84 ASN A CA 1
ATOM 602 C C . ASN A 1 84 ? -5.703 6.377 13.869 1.00 72.56 84 ASN A C 1
ATOM 604 O O . ASN A 1 84 ? -6.676 6.388 14.626 1.00 72.56 84 ASN A O 1
ATOM 608 N N . LEU A 1 85 ? -5.286 7.491 13.269 1.00 78.69 85 LEU A N 1
ATOM 609 C CA . LEU A 1 85 ? -5.956 8.778 13.436 1.00 78.69 85 LEU A CA 1
ATOM 610 C C . LEU A 1 85 ? -6.997 8.997 12.333 1.00 78.69 85 LEU A C 1
ATOM 612 O O . LEU A 1 85 ? -6.840 8.476 11.225 1.00 78.69 85 LEU A O 1
ATOM 616 N N . PRO A 1 86 ? -8.032 9.822 12.583 1.00 72.12 86 PRO A N 1
ATOM 617 C CA . PRO A 1 86 ? -8.894 10.315 11.517 1.00 72.12 86 PRO A CA 1
ATOM 618 C C . PRO A 1 86 ? -8.048 10.936 10.397 1.00 72.12 86 PRO A C 1
ATOM 620 O O . PRO A 1 86 ? -7.287 11.872 10.637 1.00 72.12 86 PRO A O 1
ATOM 623 N N . GLY A 1 87 ? -8.171 10.400 9.181 1.00 76.12 87 GLY A N 1
ATOM 624 C CA . GLY A 1 87 ? -7.361 10.820 8.033 1.00 76.12 87 GLY A CA 1
ATOM 625 C C . GLY A 1 87 ? -6.097 9.991 7.783 1.00 76.12 87 GLY A C 1
ATOM 626 O O . GLY A 1 87 ? -5.340 10.340 6.880 1.00 76.12 87 GLY A O 1
ATOM 627 N N . ALA A 1 88 ? -5.872 8.900 8.525 1.00 88.00 88 ALA A N 1
ATOM 628 C CA . ALA A 1 88 ? -4.908 7.877 8.127 1.00 88.00 88 ALA A CA 1
ATOM 629 C C . ALA A 1 88 ? -5.264 7.318 6.732 1.00 88.00 88 ALA A C 1
ATOM 631 O O . ALA A 1 88 ? -6.453 7.207 6.411 1.00 88.00 88 ALA A O 1
ATOM 632 N N . PRO A 1 89 ? -4.258 6.998 5.898 1.00 91.44 89 PRO A N 1
ATOM 633 C CA . PRO A 1 89 ? -4.496 6.421 4.583 1.00 91.44 89 PRO A CA 1
ATOM 634 C C . PRO A 1 89 ? -5.091 5.016 4.707 1.00 91.44 89 PRO A C 1
ATOM 636 O O . PRO A 1 89 ? -4.689 4.247 5.579 1.00 91.44 89 PRO A O 1
ATOM 639 N N . ASP A 1 90 ? -6.002 4.662 3.802 1.00 92.31 90 ASP A N 1
ATOM 640 C CA . ASP A 1 90 ? -6.546 3.304 3.718 1.00 92.31 90 ASP A CA 1
ATOM 641 C C . ASP A 1 90 ? -5.489 2.324 3.173 1.00 92.31 90 ASP A C 1
ATOM 643 O O . ASP A 1 90 ? -5.417 1.171 3.599 1.00 92.31 90 ASP A O 1
ATOM 647 N N . ILE A 1 91 ? -4.663 2.787 2.225 1.00 92.88 91 ILE A N 1
ATOM 648 C CA . ILE A 1 91 ? -3.607 1.999 1.581 1.00 92.88 91 ILE A CA 1
ATOM 649 C C . ILE A 1 91 ? -2.342 2.854 1.450 1.00 92.88 91 ILE A C 1
ATOM 651 O O . ILE A 1 91 ? -2.376 3.988 0.969 1.00 92.88 91 ILE A O 1
ATOM 655 N N . VAL A 1 92 ? -1.199 2.296 1.832 1.00 93.44 92 VAL A N 1
ATOM 656 C CA . VAL A 1 92 ? 0.124 2.871 1.582 1.00 93.44 92 VAL A CA 1
ATOM 657 C C . VAL A 1 92 ? 0.800 2.112 0.453 1.00 93.44 92 VAL A C 1
ATOM 659 O O . VAL A 1 92 ? 0.918 0.892 0.508 1.00 93.44 92 VAL A O 1
ATOM 662 N N . ILE A 1 93 ? 1.274 2.838 -0.555 1.00 89.69 93 ILE A N 1
ATOM 663 C CA . ILE A 1 93 ? 2.043 2.289 -1.670 1.00 89.69 93 ILE A CA 1
ATOM 664 C C . ILE A 1 93 ? 3.533 2.462 -1.364 1.00 89.69 93 ILE A C 1
ATOM 666 O O . ILE A 1 93 ? 3.970 3.556 -0.989 1.00 89.69 93 ILE A O 1
ATOM 670 N N . LEU A 1 94 ? 4.318 1.399 -1.550 1.00 88.44 94 LEU A N 1
ATOM 671 C CA . LEU A 1 94 ? 5.765 1.388 -1.316 1.00 88.44 94 LEU A CA 1
ATOM 672 C C . LEU A 1 94 ? 6.510 0.791 -2.520 1.00 88.44 94 LEU A C 1
ATOM 674 O O . LEU A 1 94 ? 6.010 -0.112 -3.186 1.00 88.44 94 LEU A O 1
ATOM 678 N N . THR A 1 95 ? 7.733 1.265 -2.762 1.00 85.62 95 THR A N 1
ATOM 679 C CA . THR A 1 95 ? 8.688 0.732 -3.753 1.00 85.62 95 THR A CA 1
ATOM 680 C C . THR A 1 95 ? 9.693 -0.274 -3.160 1.00 85.62 95 THR A C 1
ATOM 682 O O . THR A 1 95 ? 10.644 -0.702 -3.827 1.00 85.62 95 THR A O 1
ATOM 685 N N . ARG A 1 96 ? 9.478 -0.657 -1.897 1.00 87.06 96 ARG A N 1
ATOM 686 C CA . ARG A 1 96 ? 10.277 -1.587 -1.088 1.00 87.06 96 ARG A CA 1
ATOM 687 C C . ARG A 1 96 ? 9.378 -2.301 -0.082 1.00 87.06 96 ARG A C 1
ATOM 689 O O . ARG A 1 96 ? 8.291 -1.813 0.229 1.00 87.06 96 ARG A O 1
ATOM 696 N N . SER A 1 97 ? 9.875 -3.385 0.505 1.00 88.25 97 SER A N 1
ATOM 697 C CA . SER A 1 97 ? 9.221 -3.969 1.672 1.00 88.25 97 SER A CA 1
ATOM 698 C C . SER A 1 97 ? 9.177 -2.958 2.833 1.00 88.25 97 SER A C 1
ATOM 700 O O . SER A 1 97 ? 10.103 -2.140 2.982 1.00 88.25 97 SER A O 1
ATOM 702 N N . PRO A 1 98 ? 8.148 -3.015 3.697 1.00 89.19 98 PRO A N 1
ATOM 703 C CA . PRO A 1 98 ? 8.158 -2.274 4.951 1.00 89.19 98 PRO A CA 1
ATOM 704 C C . PRO A 1 98 ? 9.425 -2.578 5.756 1.00 89.19 98 PRO A C 1
ATOM 706 O O . PRO A 1 98 ? 9.889 -3.720 5.809 1.00 89.19 98 PRO A O 1
ATOM 709 N N . ALA A 1 99 ? 10.003 -1.554 6.376 1.00 91.00 99 ALA A N 1
ATOM 710 C CA . ALA A 1 99 ? 11.158 -1.724 7.240 1.00 91.00 99 ALA A CA 1
ATOM 711 C C . ALA A 1 99 ? 10.716 -2.320 8.582 1.00 91.00 99 ALA A C 1
ATOM 713 O O . ALA A 1 99 ? 9.628 -2.026 9.081 1.00 91.00 99 ALA A O 1
ATOM 714 N N . LEU A 1 100 ? 11.592 -3.099 9.220 1.00 89.19 100 LEU A N 1
ATOM 715 C CA . LEU A 1 100 ? 11.295 -3.701 10.523 1.00 89.19 100 LEU A CA 1
ATOM 716 C C . LEU A 1 100 ? 10.911 -2.646 11.578 1.00 89.19 100 LEU A C 1
ATOM 718 O O . LEU A 1 100 ? 10.026 -2.868 12.397 1.00 89.19 100 LEU A O 1
ATOM 722 N N . GLU A 1 101 ? 11.529 -1.465 11.536 1.00 92.12 101 GLU A N 1
ATOM 723 C CA . GLU A 1 101 ? 11.192 -0.349 12.428 1.00 92.12 101 GLU A CA 1
ATOM 724 C C . GLU A 1 101 ? 9.784 0.235 12.203 1.00 92.12 101 GLU A C 1
ATOM 726 O O . GLU A 1 101 ? 9.178 0.744 13.148 1.00 92.12 101 GLU A O 1
ATOM 731 N N . GLU A 1 102 ? 9.256 0.162 10.979 1.00 92.50 102 GLU A N 1
ATOM 732 C CA . GLU A 1 102 ? 7.905 0.611 10.622 1.00 92.50 102 GLU A CA 1
ATOM 733 C C . GLU A 1 102 ? 6.875 -0.405 11.124 1.00 92.50 102 GLU A C 1
ATOM 735 O O . GLU A 1 102 ? 5.898 -0.022 11.766 1.00 92.50 102 GLU A O 1
ATOM 740 N N . ILE A 1 103 ? 7.159 -1.699 10.945 1.00 89.81 103 ILE A N 1
ATOM 741 C CA . ILE A 1 103 ? 6.344 -2.801 11.476 1.00 89.81 103 ILE A CA 1
ATOM 742 C C . ILE A 1 103 ? 6.266 -2.709 13.007 1.00 89.81 103 ILE A C 1
ATOM 744 O O . ILE A 1 103 ? 5.180 -2.569 13.569 1.00 89.81 103 ILE A O 1
ATOM 748 N N . ASN A 1 104 ? 7.419 -2.643 13.682 1.00 89.94 104 ASN A N 1
ATOM 749 C CA . ASN A 1 104 ? 7.499 -2.529 15.142 1.00 89.94 104 ASN A CA 1
ATOM 750 C C . ASN A 1 104 ? 6.830 -1.251 15.679 1.00 89.94 104 ASN A C 1
ATOM 752 O O . ASN A 1 104 ? 6.483 -1.159 16.859 1.00 89.94 104 ASN A O 1
ATOM 756 N N . ARG A 1 105 ? 6.715 -0.197 14.863 1.00 91.25 105 ARG A N 1
ATOM 757 C CA . ARG A 1 105 ? 6.001 1.030 15.240 1.00 91.25 105 ARG A CA 1
ATOM 758 C C . ARG A 1 105 ? 4.496 0.796 15.254 1.00 91.25 105 ARG A C 1
ATOM 760 O O . ARG A 1 105 ? 3.865 1.135 16.251 1.00 91.25 105 ARG A O 1
ATOM 767 N N . CYS A 1 106 ? 3.952 0.210 14.194 1.00 89.94 106 CYS A N 1
ATOM 768 C CA . CYS A 1 106 ? 2.538 -0.144 14.111 1.00 89.94 106 CYS A CA 1
ATOM 769 C C . CYS A 1 106 ? 2.143 -1.123 15.231 1.00 89.94 106 CYS A C 1
ATOM 771 O O . CYS A 1 106 ? 1.156 -0.894 15.927 1.00 89.94 106 CYS A O 1
ATOM 773 N N . GLU A 1 107 ? 2.969 -2.138 15.502 1.00 89.69 107 GLU A N 1
ATOM 774 C CA . GLU A 1 107 ? 2.727 -3.095 16.592 1.00 89.69 107 GLU A CA 1
ATOM 775 C C . GLU A 1 107 ? 2.674 -2.420 17.966 1.00 89.69 107 GLU A C 1
ATOM 777 O O . GLU A 1 107 ? 1.766 -2.681 18.758 1.00 89.69 107 GLU A O 1
ATOM 782 N N . ARG A 1 108 ? 3.596 -1.488 18.246 1.00 90.19 108 ARG A N 1
ATOM 783 C CA . ARG A 1 108 ? 3.583 -0.699 19.492 1.00 90.19 108 ARG A CA 1
ATOM 784 C C . ARG A 1 108 ? 2.379 0.234 19.599 1.00 90.19 108 ARG A C 1
ATOM 786 O O . ARG A 1 108 ? 1.952 0.528 20.712 1.00 90.19 108 ARG A O 1
ATOM 793 N N . ALA A 1 109 ? 1.831 0.679 18.471 1.00 87.62 109 ALA A N 1
ATOM 794 C CA . ALA A 1 109 ? 0.569 1.412 18.418 1.00 87.62 109 ALA A CA 1
ATOM 795 C C . ALA A 1 109 ? -0.661 0.491 18.554 1.00 87.62 109 ALA A C 1
ATOM 797 O O . ALA A 1 109 ? -1.793 0.968 18.572 1.00 87.62 109 ALA A O 1
ATOM 798 N N . GLY A 1 110 ? -0.458 -0.826 18.677 1.00 87.31 110 GLY A N 1
ATOM 799 C CA . GLY A 1 110 ? -1.526 -1.813 18.781 1.00 87.31 110 GLY A CA 1
ATOM 800 C C . GLY A 1 110 ? -2.234 -2.101 17.459 1.00 87.31 110 GLY A C 1
ATOM 801 O O . GLY A 1 110 ? -3.310 -2.694 17.489 1.00 87.31 110 GLY A O 1
ATOM 802 N N . GLN A 1 111 ? -1.653 -1.697 16.327 1.00 86.75 111 GLN A N 1
ATOM 803 C CA . GLN A 1 111 ? -2.199 -1.948 15.000 1.00 86.75 111 GLN A CA 1
ATOM 804 C C . GLN A 1 111 ? -1.608 -3.201 14.358 1.00 86.75 111 GLN A C 1
ATOM 806 O O . GLN A 1 111 ? -0.404 -3.458 14.427 1.00 86.75 111 GLN A O 1
ATOM 811 N N . ALA A 1 112 ? -2.472 -3.938 13.665 1.00 86.44 112 ALA A N 1
ATOM 812 C CA . ALA A 1 112 ? -2.138 -5.177 12.982 1.00 86.44 112 ALA A CA 1
ATOM 813 C C . ALA A 1 112 ? -2.043 -4.966 11.466 1.00 86.44 112 ALA A C 1
ATOM 815 O O . ALA A 1 112 ? -2.843 -5.508 10.707 1.00 86.44 112 ALA A O 1
ATOM 816 N N . ILE A 1 113 ? -1.084 -4.155 11.012 1.00 90.56 113 ILE A N 1
ATOM 817 C CA . ILE A 1 113 ? -0.919 -3.902 9.576 1.00 90.56 113 ILE A CA 1
ATOM 818 C C . ILE A 1 113 ? -0.563 -5.179 8.811 1.00 90.56 113 ILE A C 1
ATOM 820 O O . ILE A 1 113 ? 0.134 -6.060 9.313 1.00 90.56 113 ILE A O 1
ATOM 824 N N . SER A 1 114 ? -1.023 -5.267 7.571 1.00 92.00 114 SER A N 1
ATOM 825 C CA . SER A 1 114 ? -0.552 -6.247 6.599 1.00 92.00 114 SER A CA 1
ATOM 826 C C . SER A 1 114 ? 0.158 -5.549 5.455 1.00 92.00 114 SER A C 1
ATOM 828 O O . SER A 1 114 ? -0.150 -4.401 5.133 1.00 92.00 114 SER A O 1
ATOM 830 N N . ALA A 1 115 ? 1.118 -6.246 4.861 1.00 91.75 115 ALA A N 1
ATOM 831 C CA . ALA A 1 115 ? 1.804 -5.788 3.672 1.00 91.75 115 ALA A CA 1
ATOM 832 C C . ALA A 1 115 ? 1.960 -6.927 2.674 1.00 91.75 115 ALA A C 1
ATOM 834 O O . ALA A 1 115 ? 2.439 -8.015 3.013 1.00 91.75 115 ALA A O 1
ATOM 835 N N . ASP A 1 116 ? 1.594 -6.620 1.439 1.00 88.69 116 ASP A N 1
ATOM 836 C CA . ASP A 1 116 ? 1.650 -7.548 0.330 1.00 88.69 116 ASP A CA 1
ATOM 837 C C . ASP A 1 116 ? 2.545 -7.000 -0.760 1.00 88.69 116 ASP A C 1
ATOM 839 O O . ASP A 1 116 ? 2.521 -5.804 -1.069 1.00 88.69 116 ASP A O 1
ATOM 843 N N . LEU A 1 117 ? 3.287 -7.905 -1.378 1.00 85.06 117 LEU A N 1
ATOM 844 C CA . LEU A 1 117 ? 3.981 -7.601 -2.607 1.00 85.06 117 LEU A CA 1
ATOM 845 C C . LEU A 1 117 ? 3.036 -7.839 -3.778 1.00 85.06 117 LEU A C 1
ATOM 847 O O . LEU A 1 117 ? 2.420 -8.899 -3.897 1.00 85.06 117 LEU A O 1
ATOM 851 N N . ILE A 1 118 ? 2.977 -6.850 -4.656 1.00 80.00 118 ILE A N 1
ATOM 852 C CA . ILE A 1 118 ? 2.139 -6.860 -5.848 1.00 80.00 118 ILE A CA 1
ATOM 853 C C . ILE A 1 118 ? 2.968 -7.130 -7.103 1.00 80.00 118 ILE A C 1
ATOM 855 O O . ILE A 1 118 ? 2.497 -7.799 -8.018 1.00 80.00 118 ILE A O 1
ATOM 859 N N . ALA A 1 119 ? 4.199 -6.613 -7.171 1.00 75.31 119 ALA A N 1
ATOM 860 C CA . ALA A 1 119 ? 5.032 -6.755 -8.362 1.00 75.31 119 ALA A CA 1
ATOM 861 C C . ALA A 1 119 ? 6.530 -6.577 -8.083 1.00 75.31 119 ALA A C 1
ATOM 863 O O . ALA A 1 119 ? 6.925 -5.756 -7.256 1.00 75.31 119 ALA A O 1
ATOM 864 N N . PHE A 1 120 ? 7.3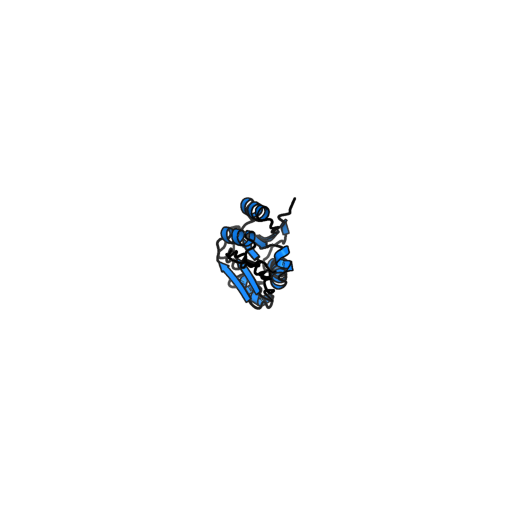71 -7.274 -8.848 1.00 73.19 120 PHE A N 1
ATOM 865 C CA . PHE A 1 120 ? 8.810 -7.016 -8.944 1.00 73.19 120 PHE A CA 1
ATOM 866 C C . PHE A 1 120 ? 9.128 -6.347 -10.281 1.00 73.19 120 PHE A C 1
ATOM 868 O O . PHE A 1 120 ? 8.626 -6.778 -11.314 1.00 73.19 120 PHE A O 1
ATOM 875 N N . TYR A 1 121 ? 10.012 -5.347 -10.286 1.00 68.56 121 TYR A N 1
ATOM 876 C CA . TYR A 1 121 ? 10.445 -4.698 -11.523 1.00 68.56 121 TYR A CA 1
ATOM 877 C C . TYR A 1 121 ? 11.956 -4.765 -11.657 1.00 68.56 121 TYR A C 1
ATOM 879 O O . TYR A 1 121 ? 12.682 -4.162 -10.875 1.00 68.56 121 TYR A O 1
ATOM 887 N N . ALA A 1 122 ? 12.448 -5.403 -12.716 1.00 57.72 122 ALA A N 1
ATOM 888 C CA . ALA A 1 122 ? 13.870 -5.412 -13.071 1.00 57.72 122 ALA A CA 1
ATOM 889 C C . ALA A 1 122 ? 14.331 -4.104 -13.767 1.00 57.72 122 ALA A C 1
ATOM 891 O O . ALA A 1 122 ? 15.306 -4.100 -14.515 1.00 57.72 122 ALA A O 1
ATOM 892 N N . GLY A 1 123 ? 13.626 -2.990 -13.520 1.00 54.97 123 GLY A N 1
ATOM 893 C CA . GLY A 1 123 ? 13.729 -1.718 -14.243 1.00 54.97 123 GLY A CA 1
ATOM 894 C C . GLY A 1 123 ? 12.481 -1.445 -15.093 1.00 54.97 123 GLY A C 1
ATOM 895 O O . GLY A 1 123 ? 11.887 -2.370 -15.632 1.00 54.97 123 GLY A O 1
ATOM 896 N N . GLY A 1 124 ? 12.056 -0.179 -15.187 1.00 55.00 124 GLY A N 1
ATOM 897 C CA . GLY A 1 124 ? 10.957 0.229 -16.082 1.00 55.00 124 GLY A CA 1
ATOM 898 C C . GLY A 1 124 ? 9.819 1.029 -15.442 1.00 55.00 124 GLY A C 1
ATOM 899 O O . GLY A 1 124 ? 9.074 1.686 -16.165 1.00 55.00 124 GLY A O 1
ATOM 900 N N . LEU A 1 125 ? 9.706 1.069 -14.110 1.00 60.44 125 LEU A N 1
ATOM 901 C CA . LEU A 1 125 ? 8.762 1.976 -13.455 1.00 60.44 125 LEU A CA 1
ATOM 902 C C . LEU A 1 125 ? 9.282 3.413 -13.493 1.00 60.44 125 LEU 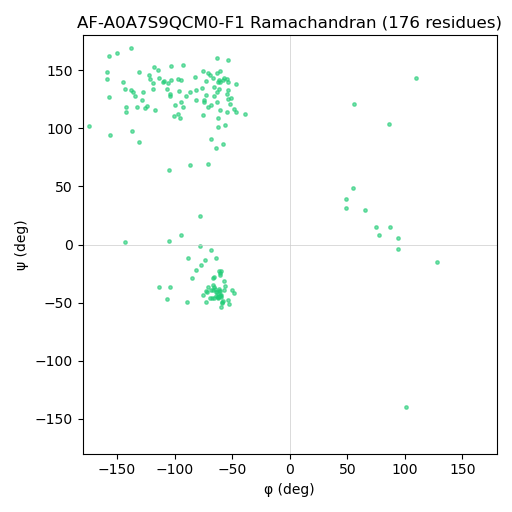A C 1
ATOM 904 O O . LEU A 1 125 ? 10.253 3.771 -12.824 1.00 60.44 125 LEU A O 1
ATOM 908 N N . ARG A 1 126 ? 8.610 4.270 -14.262 1.00 60.09 126 ARG A N 1
ATOM 909 C CA . ARG A 1 126 ? 8.937 5.694 -14.312 1.00 60.09 126 ARG A CA 1
ATOM 910 C C . ARG A 1 126 ? 8.588 6.347 -12.973 1.00 60.09 126 ARG A C 1
ATOM 912 O O . ARG A 1 126 ? 7.430 6.355 -12.572 1.00 60.09 126 ARG A O 1
ATOM 919 N N . GLY A 1 127 ? 9.591 6.926 -12.315 1.00 58.84 127 GLY A N 1
ATOM 920 C CA . GLY A 1 127 ? 9.439 7.561 -11.000 1.00 58.84 127 GLY A CA 1
ATOM 921 C C . GLY A 1 127 ? 9.756 6.646 -9.813 1.00 58.84 127 GLY A C 1
ATOM 922 O O . GLY A 1 127 ? 9.788 7.136 -8.689 1.00 58.84 127 GLY A O 1
ATOM 923 N N . ALA A 1 128 ? 10.054 5.365 -10.052 1.00 59.94 128 ALA A N 1
ATOM 924 C CA . ALA A 1 128 ? 10.599 4.467 -9.038 1.00 59.94 128 ALA A CA 1
ATOM 925 C C . ALA A 1 128 ? 12.115 4.266 -9.243 1.00 59.94 128 ALA A C 1
ATOM 927 O O . ALA A 1 128 ? 12.612 4.405 -10.367 1.00 59.94 128 ALA A O 1
ATOM 928 N N . PRO A 1 129 ? 12.869 3.943 -8.178 1.00 61.22 129 PRO A N 1
ATOM 929 C CA . PRO A 1 129 ? 14.242 3.465 -8.303 1.00 61.22 129 PRO A CA 1
ATOM 930 C C . PRO A 1 129 ? 14.385 2.259 -9.256 1.00 61.22 129 PRO A C 1
ATOM 932 O O . PRO A 1 129 ? 13.442 1.513 -9.521 1.00 61.22 129 PRO A O 1
ATOM 935 N N . ALA A 1 130 ? 15.598 2.032 -9.769 1.00 53.06 130 ALA A N 1
ATOM 936 C CA . ALA A 1 130 ? 15.910 0.775 -10.450 1.00 53.06 130 ALA A CA 1
ATOM 937 C C . ALA A 1 130 ? 15.763 -0.399 -9.460 1.00 53.06 130 ALA A C 1
ATOM 939 O O . ALA A 1 130 ? 16.171 -0.271 -8.308 1.00 53.06 130 ALA A O 1
ATOM 940 N N . PHE A 1 131 ? 15.212 -1.532 -9.911 1.00 54.81 131 PHE A N 1
ATOM 941 C CA . PHE A 1 131 ? 14.949 -2.723 -9.082 1.00 54.81 131 PHE A CA 1
ATOM 942 C C . PHE A 1 131 ? 13.895 -2.545 -7.974 1.00 54.81 131 PHE A C 1
ATOM 944 O O . PHE A 1 131 ? 13.967 -3.191 -6.928 1.00 54.81 131 PHE A O 1
ATOM 951 N N . SER A 1 132 ? 12.912 -1.668 -8.184 1.00 66.12 132 SER A N 1
ATOM 952 C CA . SER A 1 132 ? 11.830 -1.468 -7.221 1.00 66.12 132 SER A CA 1
ATOM 953 C C . SER A 1 132 ? 10.857 -2.642 -7.157 1.00 66.12 132 SER A C 1
ATOM 955 O O . SER A 1 132 ? 10.566 -3.312 -8.145 1.00 66.12 132 SER A O 1
ATOM 957 N N . GLN A 1 133 ? 10.330 -2.856 -5.960 1.00 79.44 133 GLN A N 1
ATOM 958 C CA . GLN A 1 133 ? 9.254 -3.792 -5.665 1.00 79.44 133 GLN A CA 1
ATOM 959 C C . GLN A 1 133 ? 8.002 -2.971 -5.396 1.00 79.44 133 GLN A C 1
ATOM 961 O O . GLN A 1 133 ? 8.088 -2.014 -4.646 1.00 79.44 133 GLN A O 1
ATOM 966 N N . LEU A 1 134 ? 6.846 -3.304 -5.946 1.00 81.88 134 LEU A N 1
ATOM 967 C CA . LEU A 1 134 ? 5.613 -2.617 -5.575 1.00 81.88 134 LEU A CA 1
ATOM 968 C C . LEU A 1 134 ? 4.931 -3.369 -4.445 1.00 81.88 134 LEU A C 1
ATOM 970 O O . LEU A 1 134 ? 4.501 -4.505 -4.634 1.00 81.88 134 LEU A O 1
ATOM 974 N N . TRP A 1 135 ? 4.789 -2.702 -3.309 1.00 88.56 135 TRP A N 1
ATOM 975 C CA . TRP A 1 135 ? 4.065 -3.209 -2.156 1.00 88.56 135 TRP A CA 1
ATOM 976 C C . TRP A 1 135 ? 2.873 -2.328 -1.837 1.00 88.56 135 TRP A C 1
ATOM 978 O O . TRP A 1 135 ? 2.892 -1.115 -2.067 1.00 88.56 135 TRP A O 1
ATOM 988 N N . ILE A 1 136 ? 1.868 -2.948 -1.233 1.00 91.62 136 ILE A N 1
ATOM 989 C CA . ILE A 1 136 ? 0.771 -2.250 -0.575 1.00 91.62 136 ILE A CA 1
ATOM 990 C C . ILE A 1 136 ? 0.776 -2.623 0.903 1.00 91.62 136 ILE A C 1
ATOM 992 O O . ILE A 1 136 ? 0.907 -3.796 1.246 1.00 91.62 136 ILE A O 1
ATOM 996 N N . ALA A 1 137 ? 0.645 -1.632 1.777 1.00 93.44 137 ALA A N 1
ATOM 997 C CA . ALA A 1 137 ? 0.468 -1.819 3.210 1.00 93.44 137 ALA A CA 1
ATOM 998 C C . ALA A 1 137 ? -0.869 -1.217 3.651 1.00 93.44 137 ALA A C 1
ATOM 1000 O O . ALA A 1 137 ? -1.257 -0.149 3.181 1.00 93.44 137 ALA A O 1
ATOM 1001 N N . PHE A 1 138 ? -1.588 -1.905 4.529 1.00 93.12 138 PHE A N 1
ATOM 1002 C CA . PHE A 1 138 ? -2.936 -1.527 4.964 1.00 93.12 138 PHE A CA 1
ATOM 1003 C C . PHE A 1 138 ? -3.255 -2.149 6.331 1.00 93.12 138 PHE A C 1
ATOM 1005 O O . PHE A 1 138 ? -2.609 -3.109 6.749 1.00 93.12 138 PHE A O 1
ATOM 1012 N N . ASP A 1 139 ? -4.268 -1.633 7.029 1.00 91.56 139 ASP A N 1
ATOM 1013 C CA . ASP A 1 139 ? -4.812 -2.254 8.245 1.00 91.56 139 ASP A CA 1
ATOM 1014 C C . ASP A 1 139 ? -6.058 -3.093 7.888 1.00 91.56 139 ASP A C 1
ATOM 1016 O O . ASP A 1 139 ? -7.091 -2.524 7.523 1.00 91.56 139 ASP A O 1
ATOM 1020 N N . PRO A 1 140 ? -6.016 -4.437 8.000 1.00 89.06 140 PRO A N 1
ATOM 1021 C CA . PRO A 1 140 ? -7.154 -5.302 7.690 1.00 89.06 140 PRO A CA 1
ATOM 1022 C C . PRO A 1 140 ? -8.419 -4.983 8.498 1.00 89.06 140 PRO A C 1
ATOM 1024 O O . PRO A 1 140 ? -9.527 -5.186 8.003 1.00 89.06 140 PRO A O 1
ATOM 1027 N N . GLN A 1 141 ? -8.279 -4.493 9.735 1.00 86.69 141 GLN A N 1
ATOM 1028 C CA . GLN A 1 141 ? -9.431 -4.118 10.558 1.00 86.69 141 GLN A CA 1
ATOM 1029 C C . GLN A 1 141 ? -10.076 -2.831 10.045 1.00 86.69 141 GLN A C 1
ATOM 1031 O O . GLN A 1 141 ? -11.303 -2.745 9.981 1.00 86.69 141 GLN A O 1
ATOM 1036 N N . ALA A 1 142 ? -9.262 -1.861 9.623 1.00 85.69 142 ALA A N 1
ATOM 1037 C CA . ALA A 1 142 ? -9.753 -0.638 8.996 1.00 85.69 142 ALA A CA 1
ATOM 1038 C C . ALA A 1 142 ? -10.440 -0.932 7.650 1.00 85.69 142 ALA A C 1
ATOM 1040 O O . ALA A 1 142 ? -11.497 -0.368 7.367 1.00 85.69 142 ALA A O 1
ATOM 1041 N N . LEU A 1 143 ? -9.912 -1.878 6.860 1.00 86.50 143 LEU A N 1
ATOM 1042 C CA . LEU A 1 143 ? -10.540 -2.313 5.605 1.00 86.50 143 LEU A CA 1
ATOM 1043 C C . LEU A 1 143 ? -11.930 -2.919 5.815 1.00 86.50 143 LEU A C 1
ATOM 1045 O O . LEU A 1 143 ? -12.835 -2.649 5.029 1.00 86.50 143 LEU A O 1
ATOM 1049 N N . ALA A 1 144 ? -12.138 -3.684 6.891 1.00 84.56 144 ALA A N 1
ATOM 1050 C CA . ALA A 1 144 ? -13.455 -4.240 7.205 1.00 84.56 144 ALA A CA 1
ATOM 1051 C C . ALA A 1 144 ? -14.522 -3.148 7.428 1.00 84.56 144 ALA A C 1
ATOM 1053 O O . ALA A 1 144 ? -15.707 -3.384 7.191 1.00 84.56 144 ALA A O 1
ATOM 1054 N N . ALA A 1 145 ? -14.107 -1.946 7.843 1.00 84.25 145 ALA A N 1
ATOM 1055 C CA . ALA A 1 145 ? -14.973 -0.779 7.991 1.00 84.25 145 ALA A CA 1
ATOM 1056 C C . ALA A 1 145 ? -15.108 0.062 6.700 1.00 84.25 145 ALA A C 1
ATOM 1058 O O . ALA A 1 145 ? -15.986 0.924 6.631 1.00 84.25 145 ALA A O 1
ATOM 1059 N N . ASN A 1 146 ? -14.285 -0.187 5.672 1.00 87.12 146 ASN A N 1
ATOM 1060 C CA . ASN A 1 146 ? -14.314 0.509 4.384 1.00 87.12 146 ASN A CA 1
ATOM 1061 C C . ASN A 1 146 ? -14.314 -0.482 3.194 1.00 87.12 146 ASN A C 1
ATOM 1063 O O . ASN A 1 146 ? -13.262 -0.778 2.619 1.00 87.12 146 ASN A O 1
ATOM 1067 N N . PRO A 1 147 ? -15.498 -0.938 2.732 1.00 88.31 147 PRO A N 1
ATOM 1068 C CA . PRO A 1 147 ? -15.607 -1.878 1.612 1.00 88.31 147 PRO A CA 1
ATOM 1069 C C . PRO A 1 147 ? -15.017 -1.372 0.288 1.00 88.31 147 PRO A C 1
ATOM 1071 O O . PRO A 1 147 ? -14.717 -2.165 -0.602 1.00 88.31 147 PRO A O 1
ATOM 1074 N N . ALA A 1 148 ? -14.889 -0.053 0.109 1.00 89.94 148 ALA A N 1
ATOM 1075 C CA . ALA A 1 148 ? -14.252 0.513 -1.075 1.00 89.94 148 ALA A CA 1
ATOM 1076 C C . ALA A 1 148 ? -12.735 0.283 -1.049 1.00 89.94 148 ALA A C 1
ATOM 1078 O O . ALA A 1 148 ? -12.158 -0.088 -2.072 1.00 89.94 148 ALA A O 1
ATOM 1079 N N . ALA A 1 149 ? -12.118 0.446 0.123 1.00 90.31 149 ALA A N 1
ATOM 1080 C CA . ALA A 1 149 ? -10.705 0.170 0.326 1.00 90.31 149 ALA A CA 1
ATOM 1081 C C . ALA A 1 149 ? -10.398 -1.329 0.221 1.00 90.31 149 ALA A C 1
ATOM 1083 O O . ALA A 1 149 ? -9.409 -1.689 -0.411 1.00 90.31 149 ALA A O 1
ATOM 1084 N N . ASP A 1 150 ? -11.263 -2.206 0.745 1.00 91.38 150 ASP A N 1
ATOM 1085 C CA . ASP A 1 150 ? -11.096 -3.655 0.562 1.00 91.38 150 ASP A CA 1
ATOM 1086 C C . ASP A 1 150 ? -11.098 -4.021 -0.929 1.00 91.38 150 ASP A C 1
ATOM 1088 O O . ASP A 1 150 ? -10.139 -4.616 -1.416 1.00 91.38 150 ASP A O 1
ATOM 1092 N N . ARG A 1 151 ? -12.089 -3.557 -1.707 1.00 89.31 151 ARG A N 1
ATOM 1093 C CA . ARG A 1 151 ? -12.098 -3.767 -3.168 1.00 89.31 151 ARG A CA 1
ATOM 1094 C C . ARG A 1 151 ? -10.849 -3.219 -3.857 1.00 89.31 151 ARG A C 1
ATOM 1096 O O . ARG A 1 151 ? -10.348 -3.862 -4.772 1.00 89.31 151 ARG A O 1
ATOM 1103 N N . ALA A 1 152 ? -10.348 -2.060 -3.430 1.00 89.81 152 ALA A N 1
ATOM 1104 C CA . ALA A 1 152 ? -9.105 -1.501 -3.951 1.00 89.81 152 ALA A CA 1
ATOM 1105 C C . ALA A 1 152 ? -7.903 -2.410 -3.676 1.00 89.81 152 ALA A C 1
ATOM 1107 O O . ALA A 1 152 ? -7.131 -2.677 -4.593 1.00 89.81 152 ALA A O 1
ATOM 1108 N N . VAL A 1 153 ? -7.778 -2.952 -2.462 1.00 90.25 153 VAL A N 1
ATOM 1109 C CA . VAL A 1 153 ? -6.739 -3.935 -2.127 1.00 90.25 153 VAL A CA 1
ATOM 1110 C C . VAL A 1 153 ? -6.887 -5.204 -2.965 1.00 90.25 153 VAL A C 1
ATOM 1112 O O . VAL A 1 153 ? -5.901 -5.659 -3.534 1.00 90.25 153 VAL A O 1
ATOM 1115 N N . GLN A 1 154 ? -8.096 -5.755 -3.112 1.00 87.94 154 GLN A N 1
ATOM 1116 C CA . GLN A 1 154 ? -8.318 -6.944 -3.947 1.00 87.94 154 GLN A CA 1
ATOM 1117 C C . GLN A 1 154 ? -7.930 -6.695 -5.412 1.00 87.94 154 GLN A C 1
ATOM 1119 O O . GLN A 1 154 ? -7.225 -7.506 -6.006 1.00 87.94 154 GLN A O 1
ATOM 1124 N N . ALA A 1 155 ? -8.320 -5.552 -5.977 1.00 85.12 155 ALA A N 1
ATOM 1125 C CA . ALA A 1 155 ? -7.956 -5.187 -7.340 1.00 85.12 155 ALA A CA 1
ATOM 1126 C C . ALA A 1 155 ? -6.444 -5.022 -7.509 1.00 85.12 155 ALA A C 1
ATOM 1128 O O . ALA A 1 155 ? -5.876 -5.493 -8.487 1.00 85.12 155 ALA A O 1
ATOM 1129 N N . LEU A 1 156 ? -5.762 -4.410 -6.535 1.00 83.25 156 LEU A N 1
ATOM 1130 C CA . LEU A 1 156 ? -4.302 -4.295 -6.544 1.00 83.25 156 LEU A CA 1
ATOM 1131 C C . LEU A 1 156 ? -3.629 -5.670 -6.536 1.00 83.25 156 LEU A C 1
ATOM 1133 O O . LEU A 1 156 ? -2.664 -5.868 -7.265 1.00 83.25 156 LEU A O 1
ATOM 1137 N N . ARG A 1 157 ? -4.165 -6.625 -5.771 1.00 82.50 157 ARG A N 1
ATOM 1138 C CA . ARG A 1 157 ? -3.647 -7.999 -5.690 1.00 82.50 157 ARG A CA 1
ATOM 1139 C C . ARG A 1 157 ? -3.856 -8.800 -6.967 1.00 82.50 157 ARG A C 1
ATOM 1141 O O . ARG A 1 157 ? -2.939 -9.493 -7.397 1.00 82.50 157 ARG A O 1
ATOM 1148 N N . TYR A 1 158 ? -5.053 -8.735 -7.541 1.00 75.38 158 TYR A N 1
ATOM 1149 C CA . TYR A 1 158 ? -5.487 -9.707 -8.545 1.00 75.38 158 TYR A CA 1
ATOM 1150 C C . TYR A 1 158 ? -5.667 -9.119 -9.937 1.00 75.38 158 TYR A C 1
ATOM 1152 O O . TYR A 1 158 ? -5.310 -9.775 -10.908 1.00 75.38 158 TYR A O 1
ATOM 1160 N N . ASP A 1 159 ? -6.150 -7.885 -10.048 1.00 70.44 159 ASP A N 1
ATOM 1161 C CA . ASP A 1 159 ? -6.409 -7.268 -11.350 1.00 70.44 159 ASP A CA 1
ATOM 1162 C C . ASP A 1 159 ? -5.145 -6.553 -11.836 1.00 70.44 159 ASP A C 1
ATOM 1164 O O . ASP A 1 159 ? -4.643 -6.801 -12.930 1.00 70.44 159 ASP A O 1
ATOM 1168 N N . PHE A 1 160 ? -4.544 -5.732 -10.973 1.00 67.06 160 PHE A N 1
ATOM 1169 C CA . PHE A 1 160 ? -3.351 -4.958 -11.306 1.00 67.06 160 PHE A CA 1
ATOM 1170 C C . PHE A 1 160 ? -2.048 -5.733 -11.201 1.00 67.06 160 PHE A C 1
ATOM 1172 O O . PHE A 1 160 ? -1.097 -5.392 -11.901 1.00 67.06 160 PHE A O 1
ATOM 1179 N N . GLY A 1 161 ? -2.026 -6.817 -10.421 1.00 57.47 161 GLY A N 1
ATOM 1180 C CA . GLY A 1 161 ? -0.963 -7.812 -10.512 1.00 57.47 161 GLY A CA 1
ATOM 1181 C C . GLY A 1 161 ? -0.811 -8.297 -11.956 1.00 57.47 161 GLY A C 1
ATOM 1182 O O . GLY A 1 161 ? 0.285 -8.247 -12.498 1.00 57.47 161 GLY A O 1
ATOM 1183 N N . THR A 1 162 ? -1.911 -8.642 -12.637 1.00 54.91 162 THR A N 1
ATOM 1184 C CA . THR A 1 162 ? -1.874 -9.201 -14.006 1.00 54.91 162 THR A CA 1
ATOM 1185 C C . THR A 1 162 ? -1.546 -8.204 -15.120 1.00 54.91 162 THR A C 1
ATOM 1187 O O . THR A 1 162 ? -1.197 -8.630 -16.219 1.00 54.91 162 THR A O 1
ATOM 1190 N N . LEU A 1 163 ? -1.584 -6.892 -14.847 1.00 55.19 163 LEU A N 1
ATOM 1191 C CA . LEU A 1 163 ? -1.201 -5.845 -15.809 1.00 55.19 163 LEU A CA 1
ATOM 1192 C C . LEU A 1 163 ? 0.281 -5.892 -16.206 1.00 55.19 163 LEU A C 1
ATOM 1194 O O . LEU A 1 163 ? 0.711 -5.173 -17.109 1.00 55.19 163 LEU A O 1
ATOM 1198 N N . ILE A 1 164 ? 1.080 -6.673 -15.484 1.00 53.97 164 ILE A N 1
ATOM 1199 C CA . ILE A 1 164 ? 2.530 -6.581 -15.490 1.00 53.97 164 ILE A CA 1
ATOM 1200 C C . ILE A 1 164 ? 3.074 -7.992 -15.648 1.00 53.97 164 ILE A C 1
ATOM 1202 O O . ILE A 1 164 ? 2.829 -8.873 -14.831 1.00 53.97 164 ILE A O 1
ATOM 1206 N N . GLU A 1 165 ? 3.793 -8.224 -16.739 1.00 48.16 165 GLU A N 1
ATOM 1207 C CA . GLU A 1 165 ? 4.325 -9.543 -17.059 1.00 48.16 165 GLU A CA 1
ATOM 1208 C C . GLU A 1 165 ? 5.374 -9.976 -16.015 1.00 48.16 165 GLU A C 1
ATOM 1210 O O . GLU A 1 165 ? 6.317 -9.238 -15.725 1.00 48.16 165 GLU A O 1
ATOM 1215 N N . GLY A 1 166 ? 5.209 -11.176 -15.443 1.00 51.44 166 GLY A N 1
ATOM 1216 C CA . GLY A 1 166 ? 6.139 -11.748 -14.459 1.00 51.44 166 GLY A CA 1
ATOM 1217 C C . GLY A 1 166 ? 5.886 -11.361 -12.996 1.00 51.44 166 GLY A C 1
ATOM 1218 O O . GLY A 1 166 ? 6.761 -11.564 -12.154 1.00 51.44 166 GLY A O 1
ATOM 1219 N N . THR A 1 167 ? 4.720 -10.809 -12.670 1.00 55.72 167 THR A N 1
ATOM 1220 C CA . THR A 1 167 ? 4.315 -10.528 -11.287 1.00 55.72 167 THR A CA 1
ATOM 1221 C C . THR A 1 167 ? 3.749 -11.755 -10.585 1.00 55.72 167 THR A C 1
ATOM 1223 O O . THR A 1 167 ? 3.036 -12.576 -11.161 1.00 55.72 167 THR A O 1
ATOM 1226 N N . GLU A 1 168 ? 4.049 -11.857 -9.294 1.00 61.69 168 GLU A N 1
ATOM 1227 C CA . GLU A 1 168 ? 3.475 -12.855 -8.405 1.00 61.69 168 GLU A CA 1
ATOM 1228 C C . GLU A 1 168 ? 2.932 -12.131 -7.174 1.00 61.69 168 GLU A C 1
ATOM 1230 O O . GLU A 1 168 ? 3.661 -11.391 -6.508 1.00 61.69 168 GLU A O 1
ATOM 1235 N N . TYR A 1 169 ? 1.648 -12.336 -6.879 1.00 64.69 169 TYR A N 1
ATOM 1236 C CA . TYR A 1 169 ? 1.080 -11.907 -5.610 1.00 64.69 169 TYR A CA 1
ATOM 1237 C C . TYR A 1 169 ? 1.562 -12.844 -4.507 1.00 64.69 169 TYR A C 1
ATOM 1239 O O . TYR A 1 169 ? 1.321 -14.052 -4.561 1.00 64.69 169 TYR A O 1
ATOM 1247 N N . GLN A 1 170 ? 2.182 -12.281 -3.474 1.00 64.12 170 GLN A N 1
ATOM 1248 C CA . GLN A 1 170 ? 2.493 -13.021 -2.259 1.00 64.12 170 GLN A CA 1
ATOM 1249 C C . GLN A 1 170 ? 2.116 -12.191 -1.023 1.00 64.12 170 GLN A C 1
ATOM 1251 O O . GLN A 1 170 ? 2.539 -11.035 -0.899 1.00 64.12 170 GLN A O 1
ATOM 1256 N N . PRO A 1 171 ? 1.335 -12.763 -0.088 1.00 67.25 171 PRO A N 1
ATOM 1257 C CA . PRO A 1 171 ? 1.150 -12.167 1.221 1.00 67.25 171 PRO A CA 1
ATOM 1258 C C . PRO A 1 171 ? 2.419 -12.394 2.035 1.00 67.25 171 PRO A C 1
ATOM 1260 O O . PRO A 1 171 ? 2.848 -13.532 2.230 1.00 67.25 171 PRO A O 1
ATOM 1263 N N . TYR A 1 172 ? 3.031 -11.318 2.510 1.00 67.00 172 TYR A N 1
ATOM 1264 C CA . TYR A 1 172 ? 4.354 -11.411 3.119 1.00 67.00 172 TYR A CA 1
ATOM 1265 C C . TYR A 1 172 ? 4.310 -11.251 4.632 1.00 67.00 172 TYR A C 1
ATOM 1267 O O . TYR A 1 172 ? 4.912 -12.054 5.343 1.00 67.00 172 TYR A O 1
ATOM 1275 N N . PHE A 1 173 ? 3.592 -10.251 5.150 1.00 69.25 173 PHE A N 1
ATOM 1276 C CA . PHE A 1 173 ? 3.608 -9.984 6.587 1.00 69.25 173 PHE A CA 1
ATOM 1277 C C . PHE A 1 173 ? 2.256 -9.494 7.097 1.00 69.25 173 PHE A C 1
ATOM 1279 O O . PHE A 1 173 ? 1.610 -8.650 6.481 1.00 69.25 173 PHE A O 1
ATOM 1286 N N . THR A 1 174 ? 1.876 -9.987 8.275 1.00 68.88 174 THR A N 1
ATOM 1287 C CA . THR A 1 174 ? 0.815 -9.428 9.116 1.00 68.88 174 THR A CA 1
ATOM 1288 C C . THR A 1 174 ? 1.425 -9.181 10.488 1.00 68.88 174 THR A C 1
ATOM 1290 O O . THR A 1 174 ? 1.843 -10.136 11.143 1.00 68.88 174 THR A O 1
ATOM 1293 N N . ALA A 1 175 ? 1.469 -7.928 10.930 1.00 61.75 175 ALA A N 1
ATOM 1294 C CA . ALA A 1 175 ? 1.775 -7.584 12.312 1.00 61.75 175 ALA A CA 1
ATOM 1295 C C . ALA A 1 175 ? 0.680 -8.201 13.197 1.00 61.75 175 ALA A C 1
ATOM 1297 O O . ALA A 1 175 ? -0.484 -7.812 13.117 1.00 61.75 175 ALA A O 1
ATOM 1298 N N . ARG A 1 176 ? 0.997 -9.239 13.976 1.00 54.78 176 ARG A N 1
ATOM 1299 C CA . ARG A 1 176 ? 0.029 -9.928 14.849 1.00 54.78 176 ARG A CA 1
ATOM 1300 C C . ARG A 1 176 ? 0.342 -9.605 16.304 1.00 54.78 176 ARG A C 1
ATOM 1302 O O . ARG A 1 176 ? 1.501 -9.607 16.699 1.00 54.78 176 ARG A O 1
ATOM 1309 N N . ARG A 1 177 ? -0.698 -9.406 17.120 1.00 48.16 177 ARG A N 1
ATOM 1310 C CA . ARG A 1 177 ? -0.560 -9.427 18.584 1.00 48.16 177 ARG A CA 1
ATOM 1311 C C . ARG A 1 177 ? -0.106 -10.820 19.034 1.00 48.16 177 ARG A C 1
ATOM 1313 O O . ARG A 1 177 ? -0.802 -11.797 18.754 1.00 48.16 177 ARG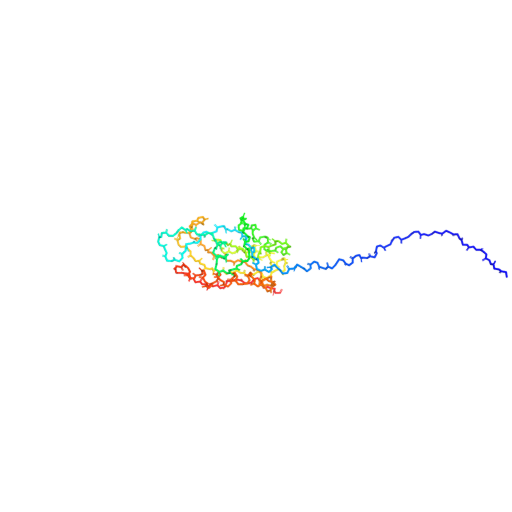 A O 1
ATOM 1320 N N . GLY A 1 178 ? 1.026 -10.873 19.733 1.00 41.84 178 GLY A N 1
ATOM 1321 C CA . GLY A 1 178 ? 1.280 -11.852 20.791 1.00 41.84 178 GLY A CA 1
ATOM 1322 C C . GLY A 1 178 ? 0.733 -11.325 22.107 1.00 41.84 178 GLY A C 1
ATOM 1323 O O . GLY A 1 178 ? 0.904 -10.108 22.347 1.00 41.84 178 GLY A O 1
#

Secondary structure (DSSP, 8-state):
-PPP------------------------TTEEEEEE--PEEPPTT-SSPPPEEHHHHHHHHHT-SEEEEEE--HHHHHHHHHT--TT--SEEEESSPPPHHHHHHHHHTT---EEEEEEE-SS--TTSPTT-EEEEEE-HHHHHH-HHHHHHHHHHHHTTTTTSTT---EEEEE----

Solvent-accessible surface area (backbone atoms only — not comparable to full-atom values): 10387 Å² total; per-residue (Å²): 137,86,85,86,86,88,83,84,88,78,91,75,92,76,86,76,77,80,78,72,70,79,83,72,74,72,67,57,80,36,40,36,35,36,24,6,55,78,50,27,43,60,48,72,93,50,102,79,50,72,60,40,48,53,57,59,54,49,35,70,74,65,70,40,78,42,60,49,73,46,87,34,60,45,69,60,24,51,52,38,47,38,60,77,46,97,84,42,43,56,34,30,34,30,60,47,79,84,50,70,71,56,52,55,46,16,46,74,61,73,37,52,40,32,36,31,42,27,32,70,36,94,50,83,51,61,83,50,64,79,61,27,29,39,24,44,35,34,42,64,72,62,29,75,65,26,67,42,36,40,52,50,53,52,38,45,46,61,57,54,19,67,45,41,92,87,41,58,68,43,85,72,50,64,48,70,90,128

Organism: NCBI:txid2789856

Mean predicted aligned error: 12.39 Å